Protein AF-A0A6C2YI70-F1 (afdb_monomer)

InterPro domains:
  IPR003060 Pyocin S killer protein [PR01300] (172-193)
  IPR003060 Pyocin S killer protein [PR01300] (194-213)
  IPR003060 Pyocin S killer protein [PR01300] (257-276)
  IPR036844 Hint domain superfamily [SSF51294] (2-60)
  IPR037146 Colicin/pyocin, DNase domain superfamily [G3DSA:3.90.540.10] (141-275)
  IPR044925 His-Me finger superfamily [SSF54060] (144-269)

pLDDT: mean 72.55, std 17.86, range [34.19, 98.5]

Organism: NCBI:txid692036

Solvent-accessible surface area (backbone atoms only — not comparable to full-atom values): 16117 Å² total; per-residue (Å²): 132,57,85,88,71,67,51,69,68,43,71,44,76,45,96,88,73,45,76,42,68,35,85,70,86,85,91,78,97,76,88,84,91,82,54,81,50,76,46,82,89,64,46,33,31,42,29,60,53,88,88,70,81,56,71,47,79,48,71,46,78,40,66,64,55,54,40,51,51,35,35,75,71,63,35,39,51,68,77,50,38,56,56,49,75,72,28,72,68,55,47,51,53,46,52,52,40,36,73,72,63,36,76,60,42,64,62,59,59,61,71,38,82,88,54,71,67,58,56,82,67,46,56,57,48,46,50,52,46,58,57,66,71,51,59,68,64,59,55,41,52,57,54,37,57,45,61,52,52,24,38,68,25,84,85,37,61,60,89,52,93,92,58,75,74,66,44,73,87,80,42,45,76,22,70,53,43,22,74,36,31,65,74,42,44,75,43,74,32,67,22,49,68,54,41,52,26,52,50,25,32,40,42,42,72,35,62,80,58,33,68,75,43,59,71,73,32,36,57,29,16,62,71,25,32,64,36,70,38,46,77,90,20,40,42,89,87,42,39,27,43,41,78,46,64,74,62,80,77,40,100,84,47,96,53,60,92,43,29,39,71,41,34,35,38,22,14,35,44,56,44,52,66,68,72,74,114

Nearest PDB structures (foldseek):
  6er6-assembly1_B  TM=8.905E-01  e=1.274E-11  Escherichia coli
  3u43-assembly2_B  TM=8.905E-01  e=2.546E-11  Escherichia coli
  6ere-assembly1_B  TM=8.605E-01  e=5.708E-11  Escherichia coli
  4uhp-assembly1_C  TM=8.602E-01  e=4.801E-11  Pseudomonas aeruginosa PAO1
  5ew5-assembly4_D  TM=5.746E-01  e=6.047E-11  Escherichia coli

Mean predicted aligned error: 16.19 Å

Radius of gyration: 24.11 Å; Cα contacts (8 Å, |Δi|>4): 386; chains: 1; bounding box: 55×40×70 Å

Secondary structure (DSSP, 8-state):
--GGG--TT-EEE-TTS-EEE-------S------EEEETTTTEEEEE-TTTSSEEEEEPPPHHHHHHHHHHTTSS-HHHHHHHHT-HHHHHHHHHHHHHH-TTHHHHHHTSGGGSS--HHHHHHHHHHHHHTS-HHHHHHHHHTS-EE-B--TTS--PPTT--SS-TTTTPPEEPPHHHHHHHTT-EESSHHHHHHHHHHHHHT-HHHHTTS-HHHHHHHHTT-PPBPPGGG-BTTB-BEEEEESSPP-TTSSS-TTBGGGEEEEEHHHHHHHTT-

Foldseek 3Di:
DAPVPDDQQDWDQDPVRDTDTHHDDDDDDDDDDFDFDDPDQQQWTKGDDPVVVDIDIDGFCAPLNLLVVCCVLVQDDPVVSVVLVVDVVNRVLVVQLCVQPNRCVSVVLVVPPVRSHDDPVPSSVSSVVSNVPDDLVSSLQVQQQAKDAAAALCPPAADDVVDDQQDQPPQDKGAQHSQLSVVRGGDMDNGNLRVQLSSLCSLLVDVVSLVNDDPVQSVQSVRSHFGFHHPVLDDVPQGGWDKDFQDRDGPSDPAGPNYSRRIITGRNNVVVVSVPD

Structure (mmCIF, N/CA/C/O backbone):
data_AF-A0A6C2YI70-F1
#
_entry.id   AF-A0A6C2YI70-F1
#
loop_
_atom_site.group_PDB
_atom_site.id
_atom_site.type_symbol
_atom_site.label_atom_id
_atom_site.label_alt_id
_atom_site.label_comp_id
_atom_site.label_asym_id
_atom_site.label_entity_id
_atom_site.label_seq_id
_atom_site.pdbx_PDB_ins_code
_atom_site.Cartn_x
_atom_site.Cartn_y
_atom_site.Cartn_z
_atom_site.occupancy
_atom_site.B_iso_or_equiv
_atom_site.auth_seq_id
_atom_site.auth_comp_id
_atom_site.auth_asym_id
_atom_site.auth_atom_id
_atom_site.pdbx_PDB_model_num
ATOM 1 N N . MET A 1 1 ? 14.034 -10.497 -31.375 1.00 39.75 1 MET A N 1
ATOM 2 C CA . MET A 1 1 ? 13.666 -9.473 -32.366 1.00 39.75 1 MET A CA 1
ATOM 3 C C . MET A 1 1 ? 13.025 -8.373 -31.566 1.00 39.75 1 MET A C 1
ATOM 5 O O . MET A 1 1 ? 12.019 -8.641 -30.914 1.00 39.75 1 MET A O 1
ATOM 9 N N . SER A 1 2 ? 13.658 -7.208 -31.526 1.00 39.50 2 SER A N 1
ATOM 10 C CA . SER A 1 2 ? 13.063 -6.043 -30.877 1.00 39.50 2 SER A CA 1
ATOM 11 C C . SER A 1 2 ? 11.902 -5.525 -31.728 1.00 39.50 2 SER A C 1
ATOM 13 O O . SER A 1 2 ? 11.853 -5.743 -32.938 1.00 39.50 2 SER A O 1
ATOM 15 N N . ALA A 1 3 ? 10.958 -4.810 -31.115 1.00 47.66 3 ALA A N 1
ATOM 16 C CA . ALA A 1 3 ? 9.851 -4.204 -31.857 1.00 47.66 3 ALA A CA 1
ATOM 17 C C . ALA A 1 3 ? 10.335 -3.220 -32.946 1.00 47.66 3 ALA A C 1
ATOM 19 O O . ALA A 1 3 ? 9.667 -3.052 -33.962 1.00 47.66 3 ALA A O 1
ATOM 20 N N . SER A 1 4 ? 11.517 -2.618 -32.766 1.00 46.75 4 SER A N 1
ATOM 21 C CA . SER A 1 4 ? 12.177 -1.740 -33.743 1.00 46.75 4 SER A CA 1
ATOM 22 C C . SER A 1 4 ? 12.734 -2.465 -34.975 1.00 46.75 4 SER A C 1
ATOM 24 O O . SER A 1 4 ? 13.034 -1.819 -35.976 1.00 46.75 4 SER A O 1
ATOM 26 N N . GLU A 1 5 ? 12.863 -3.791 -34.922 1.00 53.75 5 GLU A N 1
ATOM 27 C CA . GLU A 1 5 ? 13.329 -4.633 -36.030 1.00 53.75 5 GLU A CA 1
ATOM 28 C C . GLU A 1 5 ? 12.173 -5.219 -36.856 1.00 53.75 5 GLU A C 1
ATOM 30 O O . GLU A 1 5 ? 12.424 -5.881 -37.865 1.00 53.75 5 GLU A O 1
ATOM 35 N N . LEU A 1 6 ? 10.919 -4.982 -36.448 1.00 60.31 6 LEU A N 1
ATOM 36 C CA . LEU A 1 6 ? 9.746 -5.475 -37.163 1.00 60.31 6 LEU A CA 1
ATOM 37 C C . LEU A 1 6 ? 9.620 -4.813 -38.534 1.00 60.31 6 LEU A C 1
ATOM 39 O O . LEU A 1 6 ? 9.804 -3.608 -38.704 1.00 60.31 6 LEU A O 1
ATOM 43 N N . SER A 1 7 ? 9.254 -5.620 -39.518 1.00 65.25 7 SER A N 1
ATOM 44 C CA . SER A 1 7 ? 8.982 -5.201 -40.884 1.00 65.25 7 SER A CA 1
ATOM 45 C C . SER A 1 7 ? 7.629 -5.732 -41.344 1.00 65.25 7 SER A C 1
ATOM 47 O O . SER A 1 7 ? 7.154 -6.776 -40.893 1.00 65.25 7 SER A O 1
ATOM 49 N N . ALA A 1 8 ? 6.996 -5.022 -42.281 1.00 73.56 8 ALA A N 1
ATOM 50 C CA . ALA A 1 8 ? 5.791 -5.524 -42.934 1.00 73.56 8 ALA A CA 1
ATOM 51 C C . ALA A 1 8 ? 6.065 -6.913 -43.542 1.00 73.56 8 ALA A C 1
ATOM 53 O O . ALA A 1 8 ? 7.044 -7.102 -44.267 1.00 73.56 8 ALA A O 1
ATOM 54 N N . GLY A 1 9 ? 5.205 -7.882 -43.228 1.00 68.75 9 GLY A N 1
ATOM 55 C CA . GLY A 1 9 ? 5.370 -9.292 -43.584 1.00 68.75 9 GLY A CA 1
ATOM 56 C C . GLY A 1 9 ? 5.875 -10.201 -42.456 1.00 68.75 9 GLY A C 1
ATOM 57 O O . GLY A 1 9 ? 5.726 -11.421 -42.578 1.00 68.75 9 GLY A O 1
ATOM 58 N N . ASP A 1 10 ? 6.394 -9.652 -41.352 1.00 73.25 10 ASP A N 1
ATOM 59 C CA . 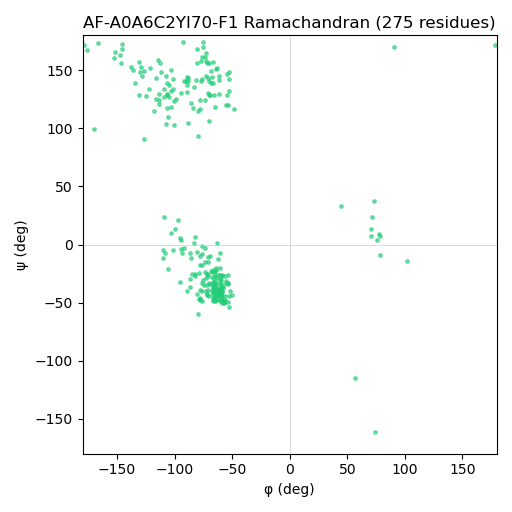ASP A 1 10 ? 6.690 -10.439 -40.150 1.00 73.25 10 ASP A CA 1
ATOM 60 C C . ASP A 1 10 ? 5.404 -11.014 -39.547 1.00 73.25 10 ASP A C 1
ATOM 62 O O . ASP A 1 10 ? 4.318 -10.462 -39.710 1.00 73.25 10 ASP A O 1
ATOM 66 N N . ARG A 1 11 ? 5.498 -12.160 -38.868 1.00 68.81 11 ARG A N 1
ATOM 67 C CA . ARG A 1 11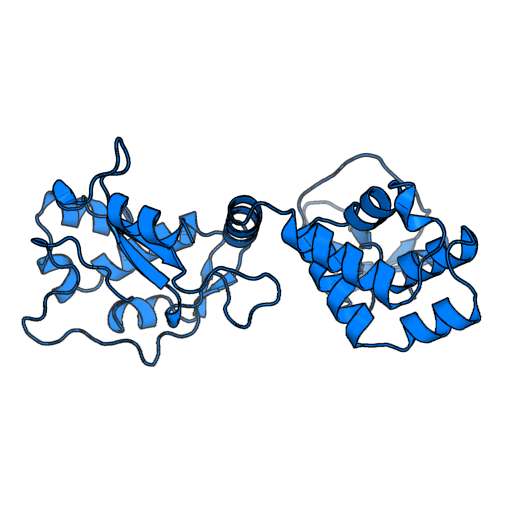 ? 4.335 -12.817 -38.255 1.00 68.81 11 ARG A CA 1
ATOM 68 C C . ARG A 1 11 ? 4.369 -12.656 -36.747 1.00 68.81 11 ARG A C 1
ATOM 70 O O . ARG A 1 11 ? 5.361 -13.000 -36.113 1.00 68.81 11 ARG A O 1
ATOM 77 N N . LEU A 1 12 ? 3.254 -12.212 -36.182 1.00 62.19 12 LEU A N 1
ATOM 78 C CA . LEU A 1 12 ? 3.049 -12.073 -34.747 1.00 62.19 12 LEU A CA 1
ATOM 79 C C . LEU A 1 12 ? 2.109 -13.167 -34.249 1.00 62.19 12 LEU A C 1
ATOM 81 O O . LEU A 1 12 ? 1.128 -13.496 -34.914 1.00 62.19 12 LEU A O 1
ATOM 85 N N . LEU A 1 13 ? 2.414 -13.741 -33.088 1.00 59.78 13 LEU A N 1
ATOM 86 C CA . LEU A 1 13 ? 1.541 -14.711 -32.436 1.00 59.78 13 LEU A CA 1
ATOM 87 C C . LEU A 1 13 ? 0.487 -13.956 -31.618 1.00 59.78 13 LEU A C 1
ATOM 89 O O . LEU A 1 13 ? 0.836 -13.225 -30.691 1.00 59.78 13 LEU A O 1
ATOM 93 N N . GLY A 1 14 ? -0.781 -14.119 -31.983 1.00 56.66 14 GLY A N 1
ATOM 94 C CA . GLY A 1 14 ? -1.929 -13.611 -31.240 1.00 56.66 14 GLY A CA 1
ATOM 95 C C . GLY A 1 14 ? -2.186 -14.400 -29.956 1.00 56.66 14 GLY A C 1
ATOM 96 O O . GLY A 1 14 ? -1.684 -15.511 -29.763 1.00 56.66 14 GLY A O 1
ATOM 97 N N . HIS A 1 15 ? -2.995 -13.830 -29.064 1.00 48.75 15 HIS A N 1
ATOM 98 C CA . HIS A 1 15 ? -3.412 -14.471 -27.808 1.00 48.75 15 HIS A CA 1
ATOM 99 C C . HIS A 1 15 ? -4.305 -15.698 -28.028 1.00 48.75 15 HIS A C 1
ATOM 101 O O . HIS A 1 15 ? -4.364 -16.577 -27.172 1.00 48.75 15 HIS A O 1
ATOM 107 N N . ASP A 1 16 ? -4.952 -15.775 -29.188 1.00 57.69 16 ASP A N 1
ATOM 108 C CA . ASP A 1 16 ? -5.719 -16.920 -29.679 1.00 57.69 16 ASP A CA 1
ATOM 109 C C . ASP A 1 16 ? -4.830 -18.066 -30.207 1.00 57.69 16 ASP A C 1
ATOM 111 O O . ASP A 1 16 ? -5.329 -19.113 -30.622 1.00 57.69 16 ASP A O 1
ATOM 115 N N . GLY A 1 17 ? -3.505 -17.884 -30.185 1.00 60.75 17 GLY A N 1
ATOM 116 C CA . GLY A 1 17 ? -2.530 -18.838 -30.705 1.00 60.75 17 GLY A CA 1
ATOM 117 C C . GLY A 1 17 ? -2.385 -18.809 -32.229 1.00 60.75 17 GLY A C 1
ATOM 118 O O . GLY A 1 17 ? -1.678 -19.657 -32.783 1.00 60.75 17 GLY A O 1
ATOM 119 N N . CYS A 1 18 ? -3.015 -17.854 -32.918 1.00 66.25 18 CYS A N 1
ATOM 120 C CA . CYS A 1 18 ? -2.920 -17.709 -34.365 1.00 66.25 18 CYS A CA 1
ATOM 121 C C . CYS A 1 18 ? -1.764 -16.785 -34.759 1.00 66.25 18 CYS A C 1
ATOM 123 O O . CYS A 1 18 ? -1.524 -15.748 -34.148 1.00 66.25 18 CYS A O 1
ATOM 125 N N . TRP A 1 19 ? -1.055 -17.135 -35.832 1.00 69.56 19 TRP A N 1
ATOM 126 C CA . TRP A 1 19 ? -0.042 -16.258 -36.419 1.00 69.56 19 TRP A CA 1
ATOM 127 C C . TRP A 1 19 ? -0.685 -15.280 -37.401 1.00 69.56 19 TRP A C 1
ATOM 129 O O . TRP A 1 19 ? -1.268 -15.710 -38.399 1.00 69.56 19 TRP A O 1
ATOM 139 N N . VAL A 1 20 ? -0.515 -13.983 -37.159 1.00 71.31 20 VAL A N 1
ATOM 140 C CA . VAL A 1 20 ? -1.050 -12.895 -37.986 1.00 71.31 20 VAL A CA 1
ATOM 141 C C . VAL A 1 20 ? 0.109 -12.144 -38.652 1.00 71.31 20 VAL A C 1
ATOM 143 O O . VAL A 1 20 ? 1.071 -11.798 -37.964 1.00 71.31 20 VAL A O 1
ATOM 146 N N . PRO A 1 21 ? 0.082 -11.926 -39.980 1.00 71.00 21 PRO A N 1
ATOM 147 C CA . PRO A 1 21 ? 1.094 -11.123 -40.657 1.00 71.00 21 PRO A CA 1
ATOM 148 C C . PRO A 1 21 ? 0.939 -9.635 -40.318 1.00 71.00 21 PRO A C 1
ATOM 150 O O . PRO A 1 21 ? -0.171 -9.125 -40.190 1.00 71.00 21 PRO A O 1
ATOM 153 N N . LEU A 1 22 ? 2.065 -8.943 -40.185 1.00 66.62 22 LEU A N 1
ATOM 154 C CA . LEU A 1 22 ? 2.132 -7.510 -39.954 1.00 66.62 22 LEU A CA 1
ATOM 155 C C . LEU A 1 22 ? 1.924 -6.764 -41.280 1.00 66.62 22 LEU A C 1
ATOM 157 O O . LEU A 1 22 ? 2.765 -6.858 -42.175 1.00 66.62 22 LEU A O 1
ATOM 161 N N . ASP A 1 23 ? 0.833 -6.009 -41.400 1.00 64.62 23 ASP A N 1
ATOM 162 C CA . ASP A 1 23 ? 0.518 -5.259 -42.627 1.00 64.62 23 ASP A CA 1
ATOM 163 C C . ASP A 1 23 ? 1.265 -3.913 -42.724 1.00 64.62 23 ASP A C 1
ATOM 165 O O . ASP A 1 23 ? 1.516 -3.418 -43.823 1.00 64.62 23 ASP A O 1
ATOM 169 N N . GLY A 1 24 ? 1.659 -3.320 -41.591 1.00 58.16 24 GLY A N 1
ATOM 170 C CA . GLY A 1 24 ? 2.371 -2.041 -41.536 1.00 58.16 24 GLY A CA 1
ATOM 171 C C . GLY A 1 24 ? 2.662 -1.573 -40.107 1.00 58.16 24 GLY A C 1
ATOM 172 O O . GLY A 1 24 ? 2.188 -2.174 -39.145 1.00 58.16 24 GLY A O 1
ATOM 173 N N . ILE A 1 25 ? 3.456 -0.505 -39.974 1.00 58.09 25 ILE A N 1
ATOM 174 C CA . ILE A 1 25 ? 3.845 0.107 -38.692 1.00 58.09 25 ILE A CA 1
ATOM 175 C C . ILE A 1 25 ? 3.464 1.588 -38.730 1.00 58.09 25 ILE A C 1
ATOM 177 O O . ILE A 1 25 ? 3.852 2.296 -39.658 1.00 58.09 25 ILE A O 1
ATOM 181 N N . GLU A 1 26 ? 2.730 2.055 -37.719 1.00 55.25 26 GLU A N 1
ATOM 182 C CA . GLU A 1 26 ? 2.323 3.455 -37.561 1.00 55.25 26 GLU A CA 1
ATOM 183 C C . GLU A 1 26 ? 2.556 3.904 -36.108 1.00 55.25 26 GLU A C 1
ATOM 185 O O . GLU A 1 26 ? 2.314 3.143 -35.171 1.00 55.25 26 GLU A O 1
ATOM 190 N N . ILE A 1 27 ? 3.057 5.127 -35.913 1.00 51.81 27 ILE A N 1
ATOM 191 C CA . ILE A 1 27 ? 3.309 5.722 -34.591 1.00 51.81 27 ILE A CA 1
ATOM 192 C C . ILE A 1 27 ? 2.175 6.715 -34.313 1.00 51.81 27 ILE A C 1
ATOM 194 O O . ILE A 1 27 ? 2.012 7.669 -35.070 1.00 51.81 27 ILE A O 1
ATOM 198 N N . GLY A 1 28 ? 1.385 6.481 -33.259 1.00 51.53 28 GLY A N 1
ATOM 199 C CA . GLY A 1 28 ? 0.233 7.317 -32.894 1.00 51.53 28 GLY A CA 1
ATOM 200 C C . GLY A 1 28 ? 0.389 8.050 -31.555 1.00 51.53 28 GLY A C 1
ATOM 201 O O . GLY A 1 28 ? 1.136 7.618 -30.682 1.00 51.53 28 GLY A O 1
ATOM 202 N N . ASP A 1 29 ? -0.385 9.125 -31.367 1.00 42.59 29 ASP A N 1
ATOM 203 C CA . ASP A 1 29 ? -0.219 10.102 -30.272 1.00 42.59 29 ASP A CA 1
ATOM 204 C C . ASP A 1 29 ? -1.136 9.871 -29.039 1.00 42.59 29 ASP A C 1
ATOM 206 O O . ASP A 1 29 ? -1.404 10.803 -28.277 1.00 42.59 29 ASP A O 1
ATOM 210 N N . SER A 1 30 ? -1.680 8.664 -28.819 1.00 38.47 30 SER A N 1
ATOM 211 C CA . SER A 1 30 ? -2.701 8.419 -27.770 1.00 38.47 30 SER A CA 1
ATOM 212 C C . SER A 1 30 ? -2.406 7.221 -26.852 1.00 38.47 30 SER A C 1
ATOM 214 O O . SER A 1 30 ? -1.821 6.235 -27.285 1.00 38.47 30 SER A O 1
ATOM 216 N N . TRP A 1 31 ? -2.833 7.303 -25.579 1.00 37.25 31 TRP A N 1
ATOM 217 C CA . TRP A 1 31 ? -2.556 6.324 -24.505 1.00 37.25 31 TRP A CA 1
ATOM 218 C C . TRP A 1 31 ? -3.821 5.554 -24.055 1.00 37.25 31 TRP A C 1
ATOM 220 O O . TRP A 1 31 ? -4.917 6.113 -24.069 1.00 37.25 31 TRP A O 1
ATOM 230 N N . SER A 1 32 ? -3.698 4.285 -23.623 1.00 36.28 32 SER A N 1
ATOM 231 C CA . SER A 1 32 ? -4.801 3.422 -23.117 1.00 36.28 32 SER A CA 1
ATOM 232 C C . SER A 1 32 ? -4.317 2.349 -22.110 1.00 36.28 32 SER A C 1
ATOM 234 O O . SER A 1 32 ? -3.126 2.057 -22.059 1.00 36.28 32 SER A O 1
ATOM 236 N N . VAL A 1 33 ? -5.220 1.774 -21.292 1.00 36.56 33 VAL A N 1
ATOM 237 C CA . VAL A 1 33 ? -4.923 0.760 -20.238 1.00 36.56 33 VAL A CA 1
ATOM 238 C C . VAL A 1 33 ? -5.052 -0.673 -20.775 1.00 36.56 33 VAL A C 1
ATOM 240 O O . VAL A 1 33 ? -5.965 -0.955 -21.547 1.00 36.56 33 VAL A O 1
ATOM 243 N N . VAL A 1 34 ? -4.153 -1.578 -20.359 1.00 35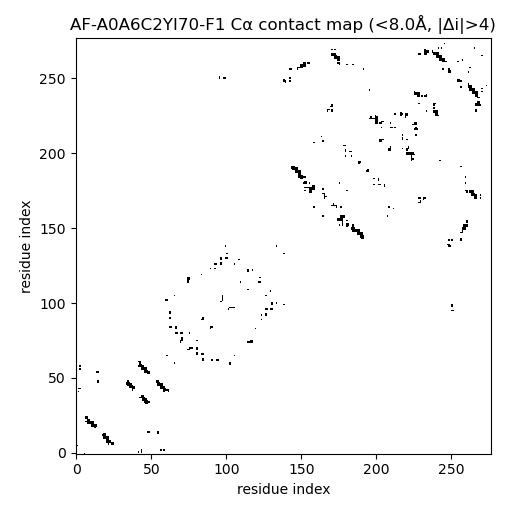.72 34 VAL A N 1
ATOM 244 C CA . VAL A 1 34 ? -3.869 -2.846 -21.055 1.00 35.72 34 VAL A CA 1
ATOM 245 C C . VAL A 1 34 ? -3.492 -4.018 -20.119 1.00 35.72 34 VAL A C 1
ATOM 247 O O . VAL A 1 34 ? -3.008 -3.783 -19.012 1.00 35.72 34 VAL A O 1
ATOM 250 N N . TYR A 1 35 ? -3.680 -5.275 -20.562 1.00 34.88 35 TYR A N 1
ATOM 251 C CA . TYR A 1 35 ? -3.251 -6.508 -19.863 1.00 34.88 35 TYR A CA 1
ATOM 252 C C . TYR A 1 35 ? -1.985 -7.096 -20.511 1.00 34.88 35 TYR A C 1
ATOM 254 O O . TYR A 1 35 ? -1.959 -7.245 -21.726 1.00 34.88 35 TYR A O 1
ATOM 262 N N . ASN A 1 36 ? -0.963 -7.450 -19.716 1.00 39.16 36 ASN A N 1
ATOM 263 C CA . ASN A 1 36 ? 0.401 -7.707 -20.207 1.00 39.16 36 ASN A CA 1
ATOM 264 C C . ASN A 1 36 ? 0.845 -9.182 -20.169 1.00 39.16 36 ASN A C 1
ATOM 266 O O . ASN A 1 36 ? 0.808 -9.824 -19.118 1.00 39.16 36 ASN A O 1
ATOM 270 N N . LEU A 1 37 ? 1.437 -9.648 -21.275 1.00 41.41 37 LEU A N 1
ATOM 271 C CA . LEU A 1 37 ? 2.437 -10.728 -21.311 1.00 41.41 37 LEU A CA 1
ATOM 272 C C . LEU A 1 37 ? 3.820 -10.111 -21.587 1.00 41.41 37 LEU A C 1
ATOM 274 O O . LEU A 1 37 ? 3.972 -9.308 -22.505 1.00 41.41 37 LEU A O 1
ATOM 278 N N . ARG A 1 38 ? 4.817 -10.445 -20.756 1.00 43.41 38 ARG A N 1
ATOM 279 C CA . ARG A 1 38 ? 6.151 -9.814 -20.735 1.00 43.41 38 ARG A CA 1
ATOM 280 C C . ARG A 1 38 ? 7.183 -10.682 -21.463 1.00 43.41 38 ARG A C 1
ATOM 282 O O . ARG A 1 38 ? 7.448 -11.795 -21.010 1.00 43.41 38 ARG A O 1
ATOM 289 N N . VAL A 1 39 ? 7.862 -10.135 -22.476 1.00 48.53 39 VAL A N 1
ATOM 290 C CA . VAL A 1 39 ? 9.216 -10.590 -22.844 1.00 48.53 39 VAL A CA 1
ATOM 291 C C . VAL A 1 39 ? 10.189 -9.770 -22.009 1.00 48.53 39 VAL A C 1
ATOM 293 O O . VAL A 1 39 ? 10.334 -8.564 -22.195 1.00 48.53 39 VAL A O 1
ATOM 296 N N . ALA A 1 40 ? 10.753 -10.401 -20.982 1.00 43.09 40 ALA A N 1
ATOM 297 C CA . ALA A 1 40 ? 11.313 -9.677 -19.848 1.00 43.09 40 ALA A CA 1
ATOM 298 C C . ALA A 1 40 ? 12.559 -8.850 -20.144 1.00 43.09 40 ALA A C 1
ATOM 300 O O . ALA A 1 40 ? 12.768 -7.858 -19.445 1.00 43.09 40 ALA A O 1
ATOM 301 N N . GLU A 1 41 ? 13.324 -9.273 -21.142 1.00 46.72 41 GLU A N 1
ATOM 302 C CA . GLU A 1 41 ? 14.615 -8.705 -21.530 1.00 46.72 41 GLU A CA 1
ATOM 303 C C . GLU A 1 41 ? 14.458 -7.530 -22.504 1.00 46.72 41 GLU A C 1
ATOM 305 O O . GLU A 1 41 ? 15.239 -6.589 -22.453 1.00 46.72 41 GLU A O 1
ATOM 310 N N . ASP A 1 42 ? 13.398 -7.531 -23.316 1.00 49.06 42 ASP A N 1
ATOM 311 C CA . ASP A 1 42 ? 13.204 -6.551 -24.391 1.00 49.06 42 ASP A CA 1
ATOM 312 C C . ASP A 1 42 ? 12.177 -5.466 -24.042 1.00 49.06 42 ASP A C 1
ATOM 314 O O . ASP A 1 42 ? 11.729 -4.751 -24.931 1.00 49.06 42 ASP A O 1
ATOM 318 N N . HIS A 1 43 ? 11.717 -5.386 -22.785 1.00 50.50 43 HIS A N 1
ATOM 319 C CA . HIS A 1 43 ? 10.702 -4.419 -22.319 1.00 50.50 43 HIS A CA 1
ATOM 320 C C . HIS A 1 43 ? 9.497 -4.280 -23.267 1.00 50.50 43 HIS A C 1
ATOM 322 O O . HIS A 1 43 ? 8.905 -3.208 -23.421 1.00 50.50 43 HIS A O 1
ATOM 328 N N . THR A 1 44 ? 9.149 -5.395 -23.909 1.00 53.94 44 THR A N 1
ATOM 329 C CA . THR A 1 44 ? 8.097 -5.473 -24.907 1.00 53.94 44 THR A CA 1
ATOM 330 C C . THR A 1 44 ? 6.932 -6.246 -24.311 1.00 53.94 44 THR A C 1
ATOM 332 O O . THR A 1 44 ? 7.085 -7.352 -23.777 1.00 53.94 44 THR A O 1
ATOM 335 N N . TYR A 1 45 ? 5.765 -5.627 -24.379 1.00 52.62 45 TYR A N 1
ATOM 336 C CA . TYR A 1 45 ? 4.538 -6.090 -23.772 1.00 52.62 45 TYR A CA 1
ATOM 337 C C . TYR A 1 45 ? 3.532 -6.405 -24.863 1.00 52.62 45 TYR A C 1
ATOM 339 O O . TYR A 1 45 ? 3.215 -5.559 -25.699 1.00 52.62 45 TYR A O 1
ATOM 347 N N . PHE A 1 46 ? 3.018 -7.626 -24.829 1.00 55.69 46 PHE A N 1
ATOM 348 C CA . PHE A 1 46 ? 1.839 -7.977 -25.596 1.00 55.69 46 PHE A CA 1
ATOM 349 C C . PHE A 1 46 ? 0.598 -7.557 -24.822 1.00 55.69 46 PHE A C 1
ATOM 351 O O . PHE A 1 46 ? 0.482 -7.840 -23.626 1.00 55.69 46 PHE A O 1
ATOM 358 N N . VAL A 1 47 ? -0.333 -6.945 -25.540 1.00 51.34 47 VAL A N 1
ATOM 359 C CA . VAL A 1 47 ? -1.597 -6.454 -25.028 1.00 51.34 47 VAL A CA 1
ATOM 360 C C . VAL A 1 47 ? -2.738 -6.932 -25.916 1.00 51.34 47 VAL A C 1
ATOM 362 O O . VAL A 1 47 ? -2.755 -6.657 -27.114 1.00 51.34 47 VAL A O 1
ATOM 365 N N . GLY A 1 48 ? -3.768 -7.529 -25.322 1.00 48.66 48 GLY A N 1
ATOM 366 C CA . GLY A 1 48 ? -5.026 -7.770 -26.025 1.00 48.66 48 GLY A CA 1
ATOM 367 C C . GLY A 1 48 ? -6.103 -8.388 -25.142 1.00 48.66 48 GLY A C 1
ATOM 368 O O . GLY A 1 48 ? -5.822 -8.869 -24.043 1.00 48.66 48 GL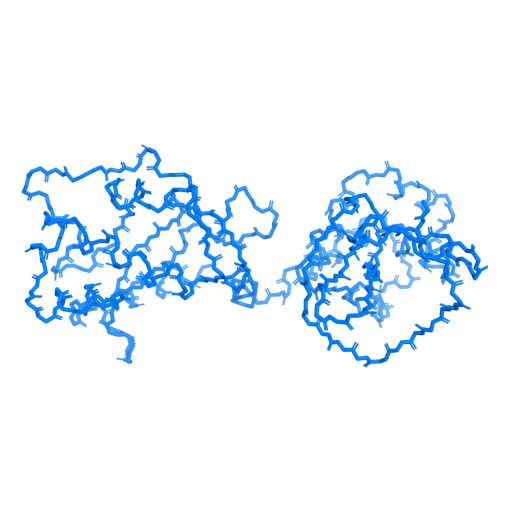Y A O 1
ATOM 369 N N . CYS A 1 49 ? -7.337 -8.384 -25.644 1.00 45.69 49 CYS A N 1
ATOM 370 C CA . CYS A 1 49 ? -8.416 -9.253 -25.180 1.00 45.69 49 CYS A CA 1
ATOM 371 C C . CYS A 1 49 ? -9.353 -9.611 -26.345 1.00 45.69 49 CYS A C 1
ATOM 373 O O . CYS A 1 49 ? -9.357 -8.939 -27.381 1.00 45.69 49 CYS A O 1
ATOM 375 N N . ASP A 1 50 ? -10.164 -10.657 -26.159 1.00 47.62 50 ASP A N 1
ATOM 376 C CA . ASP A 1 50 ? -11.094 -11.171 -27.175 1.00 47.62 50 ASP A CA 1
ATOM 377 C C . ASP A 1 50 ? -12.113 -10.121 -27.648 1.00 47.62 50 ASP A C 1
ATOM 379 O O . ASP A 1 50 ? -12.572 -10.173 -28.788 1.00 47.62 50 ASP A O 1
ATOM 383 N N . GLU A 1 51 ? -12.452 -9.140 -26.804 1.00 46.34 51 GLU A N 1
ATOM 384 C CA . GLU A 1 51 ? -13.439 -8.111 -27.145 1.00 46.34 51 GLU A CA 1
ATOM 385 C C . GLU A 1 51 ? -12.897 -7.002 -28.061 1.00 46.34 51 GLU A C 1
ATOM 387 O O . GLU A 1 51 ? -13.692 -6.278 -28.661 1.00 46.34 51 GLU A O 1
ATOM 392 N N . TRP A 1 52 ? -11.573 -6.832 -28.176 1.00 59.31 52 TRP A N 1
ATOM 393 C CA . TRP A 1 52 ? -10.979 -5.731 -28.953 1.00 59.31 52 TRP A CA 1
ATOM 394 C C . TRP A 1 52 ? -10.912 -6.030 -30.450 1.00 59.31 52 TRP A C 1
ATOM 396 O O . TRP A 1 52 ? -10.943 -5.108 -31.260 1.00 59.31 52 TRP A O 1
ATOM 406 N N . GLY A 1 53 ? -10.834 -7.308 -30.833 1.00 49.34 53 GLY A N 1
ATOM 407 C CA . GLY A 1 53 ? -10.686 -7.721 -32.234 1.00 49.34 53 GLY A CA 1
ATOM 408 C C . GLY A 1 53 ? -9.314 -7.406 -32.850 1.00 49.34 53 GLY A C 1
ATOM 409 O O . GLY A 1 53 ? -9.132 -7.600 -34.049 1.00 49.34 53 GLY A O 1
ATOM 410 N N . PHE A 1 54 ? -8.355 -6.933 -32.051 1.00 51.19 54 PHE A N 1
ATOM 411 C CA . PHE A 1 54 ? -6.955 -6.718 -32.419 1.00 51.19 54 PHE A CA 1
ATOM 412 C C . PHE A 1 54 ? -6.056 -6.845 -31.178 1.00 51.19 54 PHE A C 1
ATOM 414 O O . PHE A 1 54 ? -6.534 -6.816 -30.041 1.00 51.19 54 PHE A O 1
ATOM 421 N N . SER A 1 55 ? -4.747 -6.976 -31.389 1.00 53.19 55 SER A N 1
ATOM 422 C CA . SER A 1 55 ? -3.736 -7.009 -30.325 1.00 53.19 55 SER A CA 1
ATOM 423 C C . SER A 1 55 ? -2.655 -5.963 -30.585 1.00 53.19 55 SER A C 1
ATOM 425 O O . SER A 1 55 ? -2.358 -5.648 -31.736 1.00 53.19 55 SER A O 1
ATOM 427 N N . LEU A 1 56 ? -2.071 -5.423 -29.518 1.00 49.84 56 LEU A N 1
ATOM 428 C CA . LEU A 1 56 ? -1.039 -4.392 -29.550 1.00 49.84 56 LEU A CA 1
ATOM 429 C C . LEU A 1 56 ? 0.267 -4.931 -28.969 1.00 49.84 56 LEU A C 1
ATOM 431 O O . LEU A 1 56 ? 0.275 -5.658 -27.977 1.00 49.84 56 LEU A O 1
ATOM 435 N N . TRP A 1 57 ? 1.377 -4.510 -29.562 1.00 54.12 57 TRP A N 1
ATOM 436 C CA . TRP A 1 57 ? 2.706 -4.668 -28.989 1.00 54.12 57 TRP A CA 1
ATOM 437 C C . TRP A 1 57 ? 3.174 -3.295 -28.504 1.00 54.12 57 TRP A C 1
ATOM 439 O O . TRP A 1 57 ? 3.299 -2.368 -29.300 1.00 54.12 57 TRP A O 1
ATOM 449 N N . ALA A 1 58 ? 3.395 -3.152 -27.199 1.00 49.56 58 ALA A N 1
ATOM 450 C CA . ALA A 1 58 ? 3.917 -1.934 -26.588 1.00 49.56 58 ALA A CA 1
ATOM 451 C C . ALA A 1 58 ? 5.383 -2.147 -26.209 1.00 49.56 58 ALA A C 1
ATOM 453 O O . ALA A 1 58 ? 5.713 -3.105 -25.514 1.00 49.56 58 ALA A O 1
ATOM 454 N N . HIS A 1 59 ? 6.263 -1.259 -26.657 1.00 52.12 59 HIS A N 1
ATOM 455 C CA . HIS A 1 59 ? 7.683 -1.298 -26.332 1.00 52.12 59 HIS A CA 1
ATOM 456 C C . HIS A 1 59 ? 8.029 -0.084 -25.472 1.00 52.12 59 HIS A C 1
ATOM 458 O O . HIS A 1 59 ? 7.760 1.049 -25.869 1.00 52.12 59 HIS A O 1
ATOM 464 N N . ASN A 1 60 ? 8.602 -0.314 -24.292 1.00 55.66 60 ASN A N 1
ATOM 465 C CA . ASN A 1 60 ? 9.191 0.765 -23.503 1.00 55.66 60 ASN A CA 1
ATOM 466 C C . ASN A 1 60 ? 10.651 0.929 -23.925 1.00 55.66 60 ASN A C 1
ATOM 468 O O . ASN A 1 60 ? 11.318 -0.080 -24.139 1.00 55.66 60 ASN A O 1
ATOM 472 N N . GLN A 1 61 ? 11.137 2.174 -24.007 1.00 64.00 61 GLN A N 1
ATOM 473 C CA . GLN A 1 61 ? 12.533 2.467 -24.343 1.00 64.00 61 GLN A CA 1
ATOM 474 C C . GLN A 1 61 ? 13.460 1.594 -23.489 1.00 64.00 61 GLN A C 1
ATOM 476 O O . GLN A 1 61 ? 13.440 1.674 -22.256 1.00 64.00 61 GLN A O 1
ATOM 481 N N . SER A 1 62 ? 14.229 0.720 -24.137 1.00 71.75 62 SER A N 1
ATOM 482 C CA . SER A 1 62 ? 15.189 -0.109 -23.425 1.00 71.75 62 SER A CA 1
ATOM 483 C C . SER A 1 62 ? 16.420 0.722 -23.058 1.00 71.75 62 SER A C 1
ATOM 485 O O . SER A 1 62 ? 16.750 1.724 -23.700 1.00 71.75 62 SER A O 1
ATOM 487 N N . CYS A 1 63 ? 17.162 0.276 -22.044 1.00 72.62 63 CYS A N 1
ATOM 488 C CA . CYS A 1 63 ? 18.475 0.844 -21.726 1.00 72.62 63 CYS A CA 1
ATOM 489 C C . CYS A 1 63 ? 19.401 0.838 -22.958 1.00 72.62 63 CYS A C 1
ATOM 491 O O . CYS A 1 63 ? 20.197 1.757 -23.148 1.00 72.62 63 CYS A O 1
ATOM 493 N N . GLY A 1 64 ? 19.264 -0.175 -23.824 1.00 77.44 64 GLY A N 1
ATOM 494 C CA . GLY A 1 64 ? 20.008 -0.273 -25.072 1.00 77.44 64 GLY A CA 1
ATOM 495 C C . GLY A 1 64 ? 19.649 0.822 -26.072 1.00 77.44 64 GLY A C 1
ATOM 496 O O . GLY A 1 64 ? 20.551 1.476 -26.595 1.00 77.44 64 GLY A O 1
ATOM 497 N N . ASP A 1 65 ? 18.357 1.078 -26.281 1.00 75.94 65 ASP A N 1
ATOM 498 C CA . ASP A 1 65 ? 17.884 2.154 -27.162 1.00 75.94 65 ASP A CA 1
ATOM 499 C C . ASP A 1 65 ? 18.361 3.518 -26.663 1.00 75.94 65 ASP A C 1
ATOM 501 O O . ASP A 1 65 ? 18.920 4.305 -27.425 1.00 75.94 65 ASP A O 1
ATOM 505 N N . PHE A 1 66 ? 18.263 3.746 -25.354 1.00 74.44 66 PHE A N 1
ATOM 506 C CA . PHE A 1 66 ? 18.758 4.958 -24.711 1.00 74.44 66 PHE A CA 1
ATOM 507 C C . PHE A 1 66 ? 20.271 5.161 -24.898 1.00 74.44 66 PHE A C 1
ATOM 509 O O . PHE A 1 66 ? 20.732 6.260 -25.213 1.00 74.44 66 PHE A O 1
ATOM 516 N N . ILE A 1 67 ? 21.074 4.106 -24.731 1.00 74.44 67 ILE A N 1
ATOM 517 C CA . ILE A 1 67 ? 22.528 4.172 -24.943 1.00 74.44 67 ILE A CA 1
ATOM 518 C C . ILE A 1 67 ? 22.859 4.430 -26.421 1.00 74.44 67 ILE A C 1
ATOM 520 O O . ILE A 1 67 ? 23.771 5.207 -26.715 1.00 74.44 67 ILE A O 1
ATOM 524 N N . ASN A 1 68 ? 22.119 3.816 -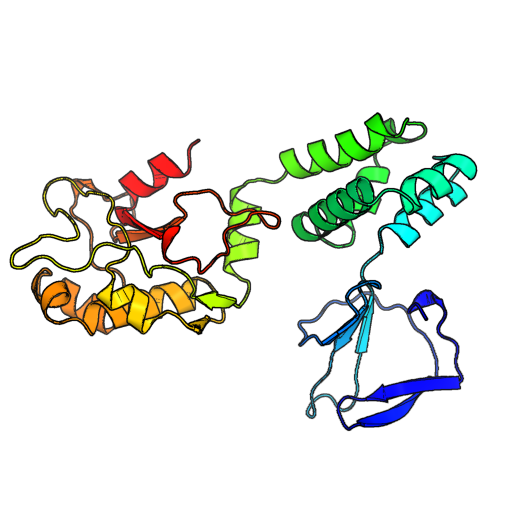27.345 1.00 77.38 68 ASN A N 1
ATOM 525 C CA . ASN A 1 68 ? 22.306 4.006 -28.781 1.00 77.38 68 ASN A CA 1
ATOM 526 C C . ASN A 1 68 ? 21.970 5.440 -29.213 1.00 77.38 68 ASN A C 1
ATOM 528 O O . ASN A 1 68 ? 22.724 6.036 -29.982 1.00 77.38 68 ASN A O 1
ATOM 532 N N . GLU A 1 69 ? 20.894 6.027 -28.688 1.00 73.50 69 GLU A N 1
ATOM 533 C CA . GLU A 1 69 ? 20.544 7.434 -28.920 1.00 73.50 69 GLU A CA 1
ATOM 534 C C . GLU A 1 69 ? 21.647 8.379 -28.429 1.00 73.50 69 GLU A C 1
ATOM 536 O O . GLU A 1 69 ? 22.036 9.306 -29.142 1.00 73.50 69 GLU A O 1
ATOM 541 N N . LEU A 1 70 ? 22.223 8.114 -27.251 1.00 70.69 70 LEU A N 1
ATOM 542 C CA . LEU A 1 70 ? 23.344 8.892 -26.713 1.00 70.69 70 LEU A CA 1
ATOM 543 C C . LEU A 1 70 ? 24.601 8.813 -27.588 1.00 70.69 70 LEU A C 1
ATOM 545 O O . LEU A 1 70 ? 25.325 9.807 -27.717 1.00 70.69 70 LEU A O 1
ATOM 549 N N . GLU A 1 71 ? 24.885 7.641 -28.162 1.00 74.06 71 GLU A N 1
ATOM 550 C CA . GLU A 1 71 ? 25.991 7.462 -29.106 1.00 74.06 71 GLU A CA 1
ATOM 551 C C . GLU A 1 71 ? 25.730 8.238 -30.403 1.00 74.06 71 GLU A C 1
ATOM 553 O O . GLU A 1 71 ? 26.594 8.994 -30.850 1.00 74.06 71 GLU A O 1
ATOM 558 N N . GLN A 1 72 ? 24.535 8.100 -30.984 1.00 74.38 72 GLN A N 1
ATOM 559 C CA . GLN A 1 72 ? 24.157 8.777 -32.230 1.00 74.38 72 GLN A CA 1
ATOM 560 C C . GLN A 1 72 ? 24.119 10.302 -32.080 1.00 74.38 72 GLN A C 1
ATOM 562 O O . GLN A 1 72 ? 24.537 11.021 -32.987 1.00 74.38 72 GLN A O 1
ATOM 567 N N . ALA A 1 73 ? 23.691 10.799 -30.918 1.00 66.50 73 ALA A N 1
ATOM 568 C CA . ALA A 1 73 ? 23.718 12.217 -30.570 1.00 66.50 73 ALA A CA 1
ATOM 569 C C . ALA A 1 73 ? 25.135 12.742 -30.253 1.00 66.50 73 ALA A C 1
ATOM 571 O O . ALA A 1 73 ? 25.303 13.928 -29.972 1.00 66.50 73 ALA A O 1
ATOM 572 N N . GLY A 1 74 ? 26.161 11.881 -30.254 1.00 67.75 74 GLY A N 1
ATOM 573 C CA . GLY A 1 74 ? 27.546 12.253 -29.956 1.00 67.75 74 GLY A CA 1
ATOM 574 C C . GLY A 1 74 ? 27.809 12.600 -28.486 1.00 67.75 74 GLY A C 1
ATOM 575 O O . GLY A 1 74 ? 28.863 13.148 -28.168 1.00 67.75 74 GLY A O 1
ATOM 576 N N . THR A 1 75 ? 26.876 12.279 -27.584 1.00 67.50 75 THR A N 1
ATOM 577 C CA . THR A 1 75 ? 26.983 12.566 -26.140 1.00 67.50 75 THR A CA 1
ATOM 578 C C . THR A 1 75 ? 27.953 11.605 -25.447 1.00 67.50 75 THR A C 1
ATOM 580 O O . THR A 1 75 ? 28.634 11.966 -24.482 1.00 67.50 75 THR A O 1
ATOM 583 N N . ILE A 1 76 ? 28.058 10.373 -25.953 1.00 65.06 76 ILE A N 1
ATOM 584 C CA . ILE A 1 76 ? 29.033 9.368 -25.516 1.00 65.06 76 ILE A CA 1
ATOM 585 C C . ILE A 1 76 ? 29.754 8.758 -26.720 1.00 65.06 76 ILE A C 1
ATOM 587 O O . ILE A 1 76 ? 29.260 8.765 -27.841 1.00 65.06 76 ILE A O 1
ATOM 591 N N . THR A 1 77 ? 30.944 8.205 -26.489 1.00 75.44 77 THR A N 1
ATOM 592 C CA . THR A 1 77 ? 31.702 7.514 -27.539 1.00 75.44 77 THR A CA 1
ATOM 593 C C . THR A 1 77 ? 31.199 6.084 -27.747 1.00 75.44 77 THR A C 1
ATOM 595 O O . THR A 1 77 ? 30.723 5.446 -26.810 1.00 75.44 77 THR A O 1
ATOM 598 N N . LYS A 1 78 ? 31.425 5.518 -28.937 1.00 77.00 78 LYS A N 1
ATOM 599 C CA . LYS A 1 78 ? 31.118 4.112 -29.262 1.00 77.00 78 LYS A CA 1
ATOM 600 C C . LYS A 1 78 ? 31.714 3.095 -28.285 1.00 77.00 78 LYS A C 1
ATOM 602 O O . LYS A 1 78 ? 31.047 2.173 -27.825 1.00 77.00 78 LYS A O 1
ATOM 607 N N . GLN A 1 79 ? 32.984 3.282 -27.918 1.00 75.38 79 GLN A N 1
ATOM 608 C CA . GLN A 1 79 ? 33.658 2.431 -26.926 1.00 75.38 79 GLN A CA 1
ATOM 609 C C . GLN A 1 79 ? 32.939 2.464 -25.572 1.00 75.38 79 GLN A C 1
ATOM 611 O O . GLN A 1 79 ? 32.960 1.500 -24.810 1.00 75.38 79 GLN A O 1
ATOM 616 N N . ARG A 1 80 ? 32.301 3.591 -25.271 1.00 71.50 80 ARG A N 1
ATOM 617 C CA . ARG A 1 80 ? 31.618 3.817 -24.015 1.00 71.50 80 ARG A CA 1
ATOM 618 C C . ARG A 1 80 ? 30.183 3.320 -24.016 1.00 71.50 80 ARG A C 1
ATOM 620 O O . ARG A 1 80 ? 29.779 2.756 -23.007 1.00 71.50 80 ARG A O 1
ATOM 627 N N . ALA A 1 81 ? 29.475 3.447 -25.133 1.00 71.69 81 ALA A N 1
ATOM 628 C CA . ALA A 1 81 ? 28.205 2.768 -25.352 1.00 71.69 81 ALA A CA 1
ATOM 629 C C . ALA A 1 81 ? 28.359 1.254 -25.123 1.00 71.69 81 ALA A C 1
ATOM 631 O O . ALA A 1 81 ? 27.674 0.682 -24.279 1.00 71.69 81 ALA A O 1
ATOM 632 N N . ALA A 1 82 ? 29.378 0.637 -25.734 1.00 74.62 82 ALA A N 1
ATOM 633 C CA . ALA A 1 82 ? 29.693 -0.779 -25.528 1.00 74.62 82 ALA A CA 1
ATOM 634 C C . ALA A 1 82 ? 29.984 -1.134 -24.054 1.00 74.62 82 ALA A C 1
ATOM 636 O O . ALA A 1 82 ? 29.533 -2.165 -23.561 1.00 74.62 82 ALA A O 1
ATOM 637 N N . ALA A 1 83 ? 30.705 -0.276 -23.324 1.00 72.44 83 ALA A N 1
ATOM 638 C CA . ALA A 1 83 ? 30.999 -0.493 -21.905 1.00 72.44 83 ALA A CA 1
ATOM 639 C C . ALA A 1 83 ? 29.774 -0.328 -20.985 1.00 72.44 83 ALA A C 1
ATOM 641 O O . ALA A 1 83 ? 29.759 -0.897 -19.895 1.00 72.44 83 ALA A O 1
ATOM 642 N N . MET A 1 84 ? 28.784 0.473 -21.388 1.00 71.12 84 MET A N 1
ATOM 643 C CA . MET A 1 84 ? 27.532 0.665 -20.650 1.00 71.12 84 MET A CA 1
ATOM 644 C C . MET A 1 84 ? 26.554 -0.484 -20.906 1.00 71.12 84 MET A C 1
ATOM 646 O O . MET A 1 84 ? 25.992 -1.009 -19.953 1.00 71.12 84 MET A O 1
ATOM 650 N N . LEU A 1 85 ? 26.433 -0.935 -22.159 1.00 75.38 85 LEU A N 1
ATOM 651 C CA . LEU A 1 85 ? 25.643 -2.117 -22.531 1.00 75.38 85 LEU A CA 1
ATOM 652 C C . LEU A 1 85 ? 26.132 -3.390 -21.822 1.00 75.38 85 LEU A C 1
ATOM 654 O O . LEU A 1 85 ? 25.342 -4.263 -21.484 1.00 75.38 85 LEU A O 1
ATOM 658 N N . ALA A 1 86 ? 27.439 -3.489 -21.569 1.00 76.75 86 ALA A N 1
ATOM 659 C CA . ALA A 1 86 ? 28.043 -4.620 -20.871 1.00 76.75 86 ALA A CA 1
ATOM 660 C C . ALA A 1 86 ? 27.964 -4.536 -19.331 1.00 76.75 86 ALA A C 1
ATOM 662 O O . ALA A 1 86 ? 28.515 -5.411 -18.662 1.00 76.75 86 ALA A O 1
ATOM 663 N N . ASP A 1 87 ? 27.348 -3.497 -18.750 1.00 76.44 87 ASP A N 1
ATOM 664 C CA . ASP A 1 87 ? 27.298 -3.274 -17.299 1.00 76.44 87 ASP A CA 1
ATOM 665 C C . ASP A 1 87 ? 25.906 -3.552 -16.696 1.00 76.44 87 ASP A C 1
ATOM 667 O O . ASP A 1 87 ? 25.023 -2.690 -16.755 1.00 76.44 87 ASP A O 1
ATOM 671 N N . PRO A 1 88 ? 25.710 -4.693 -16.003 1.00 73.56 88 PRO A N 1
ATOM 672 C CA . PRO A 1 88 ? 24.431 -5.029 -15.377 1.00 73.56 88 PRO A CA 1
ATOM 673 C C . PRO A 1 88 ? 23.981 -4.024 -14.308 1.00 73.56 88 PRO A C 1
ATOM 675 O O . PRO A 1 88 ? 22.787 -3.882 -14.051 1.00 73.56 88 PRO A O 1
ATOM 678 N N . ALA A 1 89 ? 24.920 -3.318 -13.666 1.00 70.75 89 ALA A N 1
ATOM 679 C CA . ALA A 1 89 ? 24.584 -2.324 -12.650 1.00 70.75 89 ALA A CA 1
ATOM 680 C C . ALA A 1 89 ? 23.948 -1.067 -13.263 1.00 70.75 89 ALA A C 1
ATOM 682 O O . ALA A 1 89 ? 23.063 -0.469 -12.651 1.00 70.75 89 ALA A O 1
ATOM 683 N N . PHE A 1 90 ? 24.383 -0.673 -14.464 1.00 73.56 90 PHE A N 1
ATOM 684 C CA . PHE A 1 90 ? 23.782 0.437 -15.196 1.00 73.56 90 PHE A CA 1
ATOM 685 C C . PHE A 1 90 ? 22.401 0.063 -15.738 1.00 73.56 90 PHE A C 1
ATOM 687 O O . PHE A 1 90 ? 21.474 0.848 -15.564 1.00 73.56 90 PHE A O 1
ATOM 694 N N . GLN A 1 91 ? 22.249 -1.148 -16.290 1.00 75.81 91 GLN A N 1
ATOM 695 C CA . GLN A 1 91 ? 20.950 -1.685 -16.714 1.00 75.81 91 GLN A CA 1
ATOM 696 C C . GLN A 1 91 ? 19.928 -1.614 -15.578 1.00 75.81 91 GLN A C 1
ATOM 698 O O . GLN A 1 91 ? 18.881 -0.990 -15.721 1.00 75.81 91 GLN A O 1
ATOM 703 N N . LYS A 1 92 ? 20.283 -2.169 -14.413 1.00 72.12 92 LYS A N 1
ATOM 704 C CA . LYS A 1 92 ? 19.416 -2.144 -13.236 1.00 72.12 92 LYS A CA 1
ATOM 705 C C . LYS A 1 92 ? 19.033 -0.711 -12.857 1.00 72.12 92 LYS A C 1
ATOM 707 O O . LYS A 1 92 ? 17.859 -0.424 -12.693 1.00 72.12 92 LYS A O 1
ATOM 712 N N . LEU A 1 93 ? 19.999 0.204 -12.764 1.00 67.94 93 LEU A N 1
ATOM 713 C CA . LEU A 1 93 ? 19.732 1.602 -12.411 1.00 67.94 93 LEU A CA 1
ATOM 714 C C . LEU A 1 93 ? 18.798 2.308 -13.411 1.00 67.94 93 LEU A C 1
ATOM 716 O O . LEU A 1 93 ? 17.962 3.113 -13.004 1.00 67.94 93 LEU A O 1
ATOM 720 N N . TYR A 1 94 ? 18.952 2.034 -14.707 1.00 74.12 94 TYR A N 1
ATOM 721 C CA . TYR A 1 94 ? 18.085 2.584 -15.747 1.00 74.12 94 TYR A CA 1
ATOM 722 C C . TYR A 1 94 ? 16.652 2.053 -15.618 1.00 74.12 94 TYR A C 1
ATOM 724 O O . TYR A 1 94 ? 15.710 2.845 -15.620 1.00 74.12 94 TYR A O 1
ATOM 732 N N . ASP A 1 95 ? 16.490 0.744 -15.412 1.00 70.88 95 ASP A N 1
ATOM 733 C CA . ASP A 1 95 ? 15.178 0.115 -15.220 1.00 70.88 95 ASP A CA 1
ATOM 734 C C . ASP A 1 95 ? 14.452 0.699 -14.002 1.00 70.88 95 ASP A C 1
ATOM 736 O O . ASP A 1 95 ? 13.267 1.022 -14.070 1.00 70.88 95 ASP A O 1
ATOM 740 N N . GLU A 1 96 ? 15.176 0.898 -12.898 1.00 66.62 96 GLU A N 1
ATOM 741 C CA . GLU A 1 96 ? 14.656 1.529 -11.683 1.00 66.62 96 GLU A CA 1
ATOM 742 C C . GLU A 1 96 ? 14.211 2.981 -11.934 1.00 66.62 96 GLU A C 1
ATOM 744 O O . GLU A 1 96 ? 13.161 3.408 -11.450 1.00 66.62 96 GLU A O 1
ATOM 749 N N . PHE A 1 97 ? 14.983 3.738 -12.718 1.00 67.81 97 PHE A N 1
ATOM 750 C CA . PHE A 1 97 ? 14.663 5.118 -13.077 1.00 67.81 97 PHE A CA 1
ATOM 751 C C . PHE A 1 97 ? 13.417 5.216 -13.973 1.00 67.81 97 PHE A C 1
ATOM 753 O O . PHE A 1 97 ? 12.523 6.015 -13.683 1.00 67.81 97 PHE A O 1
ATOM 760 N N . ILE A 1 98 ? 13.319 4.391 -15.021 1.00 68.38 98 ILE A N 1
ATOM 761 C CA . ILE A 1 98 ? 12.159 4.365 -15.928 1.00 68.38 98 ILE A CA 1
ATOM 762 C C . ILE A 1 98 ? 10.908 3.865 -15.212 1.00 68.38 98 ILE A C 1
ATOM 764 O O . ILE A 1 98 ? 9.834 4.440 -15.384 1.00 68.38 98 ILE A O 1
ATOM 768 N N . ALA A 1 99 ? 11.029 2.845 -14.361 1.00 62.56 99 ALA A N 1
ATOM 769 C CA . ALA A 1 99 ? 9.907 2.366 -13.564 1.00 62.56 99 ALA A CA 1
ATOM 770 C C . ALA A 1 99 ? 9.356 3.474 -12.647 1.00 62.56 99 ALA A C 1
ATOM 772 O O . ALA A 1 99 ? 8.147 3.565 -12.443 1.00 62.56 99 ALA A O 1
ATOM 773 N N . LEU A 1 100 ? 10.236 4.331 -12.116 1.00 57.41 100 LEU A N 1
ATOM 774 C CA . LEU A 1 100 ? 9.864 5.416 -11.211 1.00 57.41 100 LEU A CA 1
ATOM 775 C C . LEU A 1 100 ? 9.261 6.633 -11.928 1.00 57.41 100 LEU A C 1
ATOM 777 O O . LEU A 1 100 ? 8.366 7.282 -11.391 1.00 57.41 100 LEU A O 1
ATOM 781 N N . ARG A 1 101 ? 9.794 6.997 -13.095 1.00 61.84 101 ARG A N 1
ATOM 782 C CA . ARG A 1 101 ? 9.500 8.278 -13.757 1.00 61.84 101 ARG A CA 1
ATOM 783 C C . ARG A 1 101 ? 8.666 8.139 -15.032 1.00 61.84 101 ARG A C 1
ATOM 785 O O . ARG A 1 101 ? 8.174 9.144 -15.540 1.00 61.84 101 ARG A O 1
ATOM 792 N N . GLY A 1 102 ? 8.503 6.920 -15.534 1.00 58.72 102 GLY A N 1
ATOM 793 C CA . GLY A 1 102 ? 7.835 6.623 -16.793 1.00 58.72 102 GLY A CA 1
ATOM 794 C C . GLY A 1 102 ? 8.780 6.606 -18.004 1.00 58.72 102 GLY A C 1
ATOM 795 O O . GLY A 1 102 ? 9.939 7.021 -17.915 1.00 58.72 102 GLY A O 1
ATOM 796 N N . PRO A 1 103 ? 8.279 6.131 -19.158 1.00 58.91 103 PRO A N 1
ATOM 797 C CA . PRO A 1 103 ? 9.091 5.809 -20.336 1.00 58.91 103 PRO A CA 1
ATOM 798 C C . PRO A 1 103 ? 9.783 7.015 -20.989 1.00 58.91 103 PRO A C 1
ATOM 800 O O . PRO A 1 103 ? 10.814 6.842 -21.625 1.00 58.91 103 PRO A O 1
ATOM 803 N N . ASN A 1 104 ? 9.279 8.239 -20.798 1.00 60.41 104 ASN A N 1
ATOM 804 C CA . ASN A 1 104 ? 9.842 9.447 -21.425 1.00 60.41 104 ASN A CA 1
ATOM 805 C C . ASN A 1 104 ? 10.868 10.179 -20.548 1.00 60.41 104 ASN A C 1
ATOM 807 O O . ASN A 1 104 ? 11.521 11.125 -20.990 1.00 60.41 104 ASN A O 1
ATOM 811 N N . ALA A 1 105 ? 11.029 9.755 -19.295 1.00 64.38 105 ALA A N 1
ATOM 812 C CA . ALA A 1 105 ? 11.785 10.510 -18.306 1.00 64.38 105 ALA A CA 1
ATOM 813 C C . ALA A 1 105 ? 13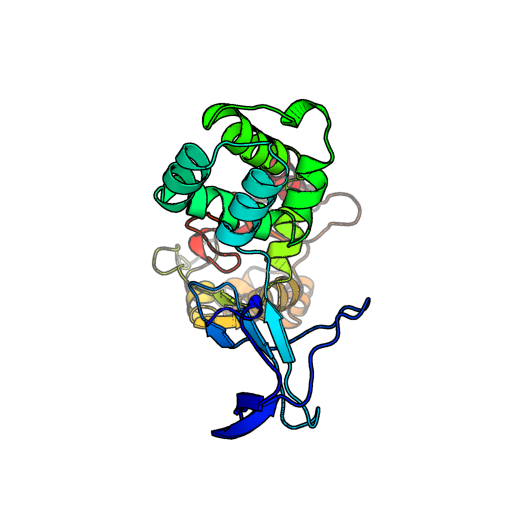.278 10.618 -18.621 1.00 64.38 105 ALA A C 1
ATOM 815 O O . ALA A 1 105 ? 13.927 11.590 -18.236 1.00 64.38 105 ALA A O 1
ATOM 816 N N . ALA A 1 106 ? 13.834 9.618 -19.304 1.00 66.62 106 ALA A N 1
ATOM 817 C CA . ALA A 1 106 ? 15.238 9.629 -19.682 1.00 66.62 106 ALA A CA 1
ATOM 818 C C . ALA A 1 106 ? 15.492 10.687 -20.763 1.00 66.62 106 ALA A C 1
ATOM 820 O O . ALA A 1 106 ? 16.416 11.486 -20.622 1.00 66.62 106 ALA A O 1
ATOM 821 N N . ALA A 1 107 ? 14.619 10.771 -21.770 1.00 65.31 107 ALA A N 1
ATOM 822 C CA . ALA A 1 107 ? 14.668 11.804 -22.801 1.00 65.31 107 ALA A CA 1
ATOM 823 C C . ALA A 1 107 ? 14.480 13.220 -22.219 1.00 65.31 107 ALA A C 1
ATOM 825 O O . ALA A 1 107 ? 15.232 14.134 -22.557 1.00 65.31 107 ALA A O 1
ATOM 826 N N . GLU A 1 108 ? 13.540 13.403 -21.285 1.00 65.44 108 GLU A N 1
ATOM 827 C CA . GLU A 1 108 ? 13.342 14.682 -20.584 1.00 65.44 108 GLU A CA 1
ATOM 828 C C . GLU A 1 108 ? 14.576 15.101 -19.772 1.00 65.44 108 GLU A C 1
ATOM 830 O O . GLU A 1 108 ? 14.974 16.268 -19.794 1.00 65.44 108 GLU A O 1
ATOM 835 N N . LEU A 1 109 ? 15.219 14.147 -19.088 1.00 67.50 109 LEU A N 1
ATOM 836 C CA . LEU A 1 109 ? 16.442 14.392 -18.323 1.00 67.50 109 LEU A CA 1
ATOM 837 C C . LEU A 1 109 ? 17.615 14.786 -19.237 1.00 67.50 109 LEU A C 1
ATOM 839 O O . LEU A 1 109 ? 18.407 15.650 -18.861 1.00 67.50 109 LEU A O 1
ATOM 843 N N . LEU A 1 110 ? 17.713 14.195 -20.436 1.00 61.16 110 LEU A N 1
ATOM 844 C CA . LEU A 1 110 ? 18.725 14.525 -21.451 1.00 61.16 110 LEU A CA 1
ATOM 845 C C . LEU A 1 110 ? 18.504 15.881 -22.126 1.00 61.16 110 LEU A C 1
ATOM 847 O O . LEU A 1 110 ? 19.473 16.506 -22.555 1.00 61.16 110 LEU A O 1
ATOM 851 N N . GLY A 1 111 ? 17.265 16.377 -22.166 1.00 61.34 111 GLY A N 1
ATOM 852 C CA . GLY A 1 111 ? 16.956 17.748 -22.588 1.00 61.34 111 GLY A CA 1
ATOM 853 C C . GLY A 1 111 ? 17.610 18.823 -21.708 1.00 61.34 111 GLY A C 1
ATOM 854 O O . GLY A 1 111 ? 17.559 20.010 -22.033 1.00 61.34 111 GLY A O 1
ATOM 855 N N . ASN A 1 112 ? 18.248 18.424 -20.602 1.00 58.50 112 ASN A N 1
ATOM 856 C CA . ASN A 1 112 ? 19.040 19.296 -19.755 1.00 58.50 112 ASN A CA 1
ATOM 857 C C . ASN A 1 112 ? 20.430 19.573 -20.375 1.00 58.50 112 ASN A C 1
ATOM 859 O O . ASN A 1 112 ? 21.264 18.667 -20.458 1.00 58.50 112 ASN A O 1
ATOM 863 N N . PRO A 1 113 ? 20.753 20.833 -20.724 1.00 55.50 113 PRO A N 1
ATOM 864 C CA . PRO A 1 113 ? 22.017 21.189 -21.376 1.00 55.50 113 PRO A CA 1
ATOM 865 C C . PRO A 1 113 ? 23.279 20.886 -20.546 1.00 55.50 113 PRO A C 1
ATOM 867 O O . PRO A 1 113 ? 24.380 20.892 -21.091 1.00 55.50 113 PRO A O 1
ATOM 870 N N . ALA A 1 114 ? 23.151 20.576 -19.250 1.00 50.34 114 ALA A N 1
ATOM 871 C CA . ALA A 1 114 ? 24.266 20.157 -18.399 1.00 50.34 114 ALA A CA 1
ATOM 872 C C . ALA A 1 114 ? 24.846 18.764 -18.743 1.00 50.34 114 ALA A C 1
ATOM 874 O O . ALA A 1 114 ? 25.892 18.403 -18.206 1.00 50.34 114 ALA A O 1
ATOM 875 N N . LEU A 1 115 ? 24.186 17.984 -19.613 1.00 49.78 115 LEU A N 1
ATOM 876 C CA . LEU A 1 115 ? 24.539 16.591 -19.924 1.00 49.78 115 LEU A CA 1
ATOM 877 C C . LEU A 1 115 ? 25.294 16.344 -21.229 1.00 49.78 115 LEU A C 1
ATOM 879 O O . LEU A 1 115 ? 25.720 15.213 -21.457 1.00 49.78 115 LEU A O 1
ATOM 883 N N . ALA A 1 116 ? 25.503 17.364 -22.061 1.00 51.94 116 ALA A N 1
ATOM 884 C CA . ALA A 1 116 ? 26.047 17.214 -23.417 1.00 51.94 116 ALA A CA 1
ATOM 885 C C . ALA A 1 116 ? 27.494 16.658 -23.500 1.00 51.94 116 ALA A C 1
ATOM 887 O O . ALA A 1 116 ? 28.040 16.501 -24.588 1.00 51.94 116 ALA A O 1
ATOM 888 N N . GLY A 1 117 ? 28.124 16.327 -22.370 1.00 54.25 117 GLY A N 1
ATOM 889 C CA . GLY A 1 117 ? 29.370 15.570 -22.317 1.00 54.25 117 GLY A CA 1
ATOM 890 C C . GLY A 1 117 ? 29.691 15.154 -20.885 1.00 54.25 117 GLY A C 1
ATOM 891 O O . GLY A 1 117 ? 30.213 15.950 -20.113 1.00 54.25 117 GLY A O 1
ATOM 892 N N . GLY A 1 118 ? 29.392 13.910 -20.511 1.00 54.88 118 GLY A N 1
ATOM 893 C CA . GLY A 1 118 ? 29.635 13.410 -19.149 1.00 54.88 118 GLY A CA 1
ATOM 894 C C . GLY A 1 118 ? 30.201 12.000 -19.144 1.00 54.88 118 GLY A C 1
ATOM 895 O O . GLY A 1 118 ? 29.953 11.273 -20.098 1.00 54.88 118 GLY A O 1
ATOM 896 N N . SER A 1 119 ? 30.965 11.630 -18.104 1.00 56.06 119 SER A N 1
ATOM 897 C CA . SER A 1 119 ? 31.587 10.323 -17.772 1.00 56.06 119 SER A CA 1
ATOM 898 C C . SER A 1 119 ? 30.573 9.287 -17.226 1.00 56.06 119 SER A C 1
ATOM 900 O O . SER A 1 119 ? 29.423 9.636 -16.970 1.00 56.06 119 SER A O 1
ATOM 902 N N . ARG A 1 120 ? 30.930 7.989 -17.071 1.00 54.03 120 ARG A N 1
ATOM 903 C CA . ARG A 1 120 ? 30.003 6.947 -16.537 1.00 54.03 120 ARG A CA 1
ATOM 904 C C . ARG A 1 120 ? 29.446 7.338 -15.155 1.00 54.03 120 ARG A C 1
ATOM 906 O O . ARG A 1 120 ? 28.337 6.942 -14.810 1.00 54.03 120 ARG A O 1
ATOM 913 N N . GLY A 1 121 ? 30.194 8.146 -14.398 1.00 57.41 121 GLY A N 1
ATOM 914 C CA . GLY A 1 121 ? 29.758 8.713 -13.124 1.00 57.41 121 GLY A CA 1
ATOM 915 C C . GLY A 1 121 ? 28.665 9.772 -13.263 1.00 57.41 121 GLY A C 1
ATOM 916 O O . GLY A 1 121 ? 27.785 9.820 -12.410 1.00 57.41 121 GLY A O 1
ATOM 917 N N . ASP A 1 122 ? 28.661 10.559 -14.338 1.00 67.69 122 ASP A N 1
ATOM 918 C CA . ASP A 1 122 ? 27.743 11.692 -14.495 1.00 67.69 122 ASP A CA 1
ATOM 919 C C . ASP A 1 122 ? 26.327 11.225 -14.849 1.00 67.69 122 ASP A C 1
ATOM 921 O O . ASP A 1 122 ? 25.380 11.579 -14.152 1.00 67.69 122 ASP A O 1
ATOM 925 N N . LEU A 1 123 ? 26.180 10.328 -15.834 1.00 66.19 123 LEU A N 1
ATOM 926 C CA . LEU A 1 123 ? 24.867 9.787 -16.226 1.00 66.19 123 LEU A CA 1
ATOM 927 C C . LEU A 1 123 ? 24.211 8.986 -15.093 1.00 66.19 123 LEU A C 1
ATOM 929 O O . LEU A 1 123 ? 23.056 9.223 -14.753 1.00 66.19 123 LEU A O 1
ATOM 933 N N . ALA A 1 124 ? 24.957 8.093 -14.436 1.00 66.19 124 ALA A N 1
ATOM 934 C CA . ALA A 1 124 ? 24.427 7.323 -13.311 1.00 66.19 124 ALA A CA 1
ATOM 935 C C . ALA A 1 124 ? 24.066 8.219 -12.109 1.00 66.19 124 ALA A C 1
ATOM 937 O O . ALA A 1 124 ? 23.098 7.955 -11.399 1.00 66.19 124 ALA A O 1
ATOM 938 N N . SER A 1 125 ? 24.825 9.290 -11.868 1.00 66.12 125 SER A N 1
ATOM 939 C CA . SER A 1 125 ? 24.505 10.249 -10.803 1.00 66.12 125 SER A CA 1
ATOM 940 C C . SER A 1 125 ? 23.300 11.115 -11.145 1.00 66.12 125 SER A C 1
ATOM 942 O O . SER A 1 125 ? 22.579 11.519 -10.238 1.00 66.12 125 SER A O 1
ATOM 944 N N . MET A 1 126 ? 23.049 11.371 -12.426 1.00 64.50 126 MET A N 1
ATOM 945 C CA . MET A 1 126 ? 21.870 12.106 -12.866 1.00 64.50 126 MET A CA 1
ATOM 946 C C . MET A 1 126 ? 20.602 11.274 -12.835 1.00 64.50 126 MET A C 1
ATOM 948 O O . MET A 1 126 ? 19.599 11.783 -12.348 1.00 64.50 126 MET A O 1
ATOM 952 N N . LEU A 1 127 ? 20.657 9.997 -13.225 1.00 67.25 127 LEU A N 1
ATOM 953 C CA . LEU A 1 127 ? 19.549 9.071 -12.978 1.00 67.25 127 LEU A CA 1
ATOM 954 C C . LEU A 1 127 ? 19.236 9.023 -11.477 1.00 67.25 127 LEU A C 1
ATOM 956 O O . LEU A 1 127 ? 18.102 9.263 -11.080 1.00 67.25 127 LEU A O 1
ATOM 960 N N . ARG A 1 128 ? 20.258 8.866 -10.621 1.00 65.25 128 ARG A N 1
ATOM 961 C CA . ARG A 1 128 ? 20.085 8.906 -9.157 1.00 65.25 128 ARG A CA 1
ATOM 962 C C . ARG A 1 128 ? 19.503 10.225 -8.642 1.00 65.25 128 ARG A C 1
ATOM 964 O O . ARG A 1 128 ? 18.645 10.197 -7.769 1.00 65.25 128 ARG A O 1
ATOM 971 N N . ARG A 1 129 ? 19.933 11.373 -9.168 1.00 62.81 129 ARG A N 1
ATOM 972 C CA . ARG A 1 129 ? 19.386 12.686 -8.786 1.00 62.81 129 ARG A CA 1
ATOM 973 C C . ARG A 1 129 ? 17.936 12.839 -9.234 1.00 62.81 129 ARG A C 1
ATOM 975 O O . ARG A 1 129 ? 17.100 13.246 -8.442 1.00 62.81 129 ARG A O 1
ATOM 982 N N . GLY A 1 130 ? 17.620 12.427 -10.458 1.00 57.31 130 GLY A N 1
ATOM 983 C CA . GLY A 1 130 ? 16.248 12.385 -10.948 1.00 57.31 130 GLY A CA 1
ATOM 984 C C . GLY A 1 130 ? 15.369 11.443 -10.119 1.00 57.31 130 GLY A C 1
ATOM 985 O O . GLY A 1 130 ? 14.204 11.750 -9.892 1.00 57.31 130 GLY A O 1
ATOM 986 N N . MET A 1 131 ? 15.909 10.343 -9.589 1.00 62.19 131 MET A N 1
ATOM 987 C CA . MET A 1 131 ? 15.184 9.500 -8.628 1.00 62.19 131 MET A CA 1
ATOM 988 C C . MET A 1 131 ? 14.936 10.215 -7.295 1.00 62.19 131 MET A C 1
ATOM 990 O O . MET A 1 131 ? 13.872 10.048 -6.711 1.00 62.19 131 MET A O 1
ATOM 994 N N . GLN A 1 132 ? 15.894 11.020 -6.825 1.00 57.12 132 GLN A N 1
ATOM 995 C CA . GLN A 1 132 ? 15.785 11.795 -5.581 1.00 57.12 132 GLN A CA 1
ATOM 996 C C . GLN A 1 132 ? 14.820 12.986 -5.685 1.00 57.12 132 GLN A C 1
ATOM 998 O O . GLN A 1 132 ? 14.281 13.415 -4.673 1.00 57.12 132 GLN A O 1
ATOM 1003 N N . GLU A 1 133 ? 14.598 13.521 -6.887 1.00 55.16 133 GLU A N 1
ATOM 1004 C CA . GLU A 1 133 ? 13.689 14.651 -7.136 1.00 55.16 133 GLU A CA 1
ATOM 1005 C C . GLU A 1 133 ? 12.204 14.247 -7.217 1.00 55.16 133 GLU A C 1
ATOM 1007 O O . GLU A 1 133 ? 11.338 15.117 -7.301 1.00 55.16 133 GLU A O 1
ATOM 1012 N N . VAL A 1 134 ? 11.881 12.948 -7.192 1.00 52.03 134 VAL A N 1
ATOM 1013 C CA . VAL A 1 134 ? 10.486 12.485 -7.136 1.00 52.03 134 VAL A CA 1
ATOM 1014 C C . VAL A 1 134 ? 9.964 12.627 -5.718 1.00 52.03 134 VAL A C 1
ATOM 1016 O O . VAL A 1 134 ? 10.530 12.049 -4.792 1.00 52.03 134 VAL A O 1
ATOM 1019 N N . ASP A 1 135 ? 8.852 13.346 -5.562 1.00 53.50 135 ASP A N 1
ATOM 1020 C CA . ASP A 1 135 ? 8.116 13.392 -4.302 1.00 53.50 135 ASP A CA 1
ATOM 1021 C C . ASP A 1 135 ? 7.789 11.948 -3.851 1.00 53.50 135 ASP A C 1
ATOM 1023 O O . ASP A 1 135 ? 7.113 11.212 -4.586 1.00 53.50 135 ASP A O 1
ATOM 1027 N N . PRO A 1 136 ? 8.250 11.511 -2.664 1.00 54.44 136 PRO A N 1
ATOM 1028 C CA . PRO A 1 136 ? 7.991 10.169 -2.143 1.00 54.44 136 PRO A CA 1
ATOM 1029 C C . PRO A 1 136 ? 6.501 9.798 -2.113 1.00 54.44 136 PRO A C 1
ATOM 1031 O O . PRO A 1 136 ? 6.147 8.617 -2.215 1.00 54.44 136 PRO A O 1
ATOM 1034 N N . THR A 1 137 ? 5.613 10.792 -2.016 1.00 53.66 137 THR A N 1
ATOM 1035 C CA . THR A 1 137 ? 4.160 10.593 -2.043 1.00 53.66 137 THR A CA 1
ATOM 1036 C C . THR A 1 137 ? 3.651 10.194 -3.429 1.00 53.66 137 THR A C 1
ATOM 1038 O O . THR A 1 137 ? 2.848 9.268 -3.528 1.00 53.66 137 THR A O 1
ATOM 1041 N N . ILE A 1 138 ? 4.193 10.773 -4.509 1.00 50.84 138 ILE A N 1
ATOM 1042 C CA . ILE A 1 138 ? 3.850 10.416 -5.897 1.00 50.84 138 ILE A CA 1
ATOM 1043 C C . ILE A 1 138 ? 4.250 8.964 -6.184 1.00 50.84 138 ILE A C 1
ATOM 1045 O O . ILE A 1 138 ? 3.459 8.192 -6.727 1.00 50.84 138 ILE A O 1
ATOM 1049 N N . LYS A 1 139 ? 5.453 8.564 -5.753 1.00 61.09 139 LYS A N 1
ATOM 1050 C CA . LYS A 1 139 ? 5.942 7.180 -5.860 1.00 61.09 139 LYS A CA 1
ATOM 1051 C C . LYS A 1 139 ? 5.039 6.200 -5.108 1.00 61.09 139 LYS A C 1
ATOM 1053 O O . LYS A 1 139 ? 4.680 5.145 -5.631 1.00 61.09 139 LYS A O 1
ATOM 1058 N N . THR A 1 140 ? 4.654 6.557 -3.887 1.00 65.56 140 THR A N 1
ATOM 1059 C CA . THR A 1 140 ? 3.786 5.735 -3.038 1.00 65.56 140 THR A CA 1
ATOM 1060 C C . THR A 1 140 ? 2.396 5.572 -3.649 1.00 65.56 140 THR A C 1
ATOM 1062 O O . THR A 1 140 ? 1.875 4.458 -3.678 1.00 65.56 140 THR A O 1
ATOM 1065 N N . ASP A 1 141 ? 1.807 6.645 -4.178 1.00 65.00 141 ASP A N 1
ATOM 1066 C CA . ASP A 1 141 ? 0.482 6.609 -4.801 1.00 65.00 141 ASP A CA 1
ATOM 1067 C C . ASP A 1 141 ? 0.474 5.799 -6.102 1.00 65.00 141 ASP A C 1
ATOM 1069 O O . ASP A 1 141 ? -0.444 5.006 -6.320 1.00 65.00 141 ASP A O 1
ATOM 1073 N N . MET A 1 142 ? 1.514 5.918 -6.934 1.00 63.34 142 MET A N 1
ATOM 1074 C CA . MET A 1 142 ? 1.668 5.073 -8.123 1.00 63.34 142 MET A CA 1
ATOM 1075 C C . MET A 1 142 ? 1.721 3.589 -7.754 1.00 63.34 142 MET A C 1
ATOM 1077 O O . MET A 1 142 ? 0.956 2.793 -8.298 1.00 63.34 142 MET A O 1
ATOM 1081 N N . LEU A 1 143 ? 2.571 3.219 -6.791 1.00 68.00 143 LEU A N 1
ATOM 1082 C CA . LEU A 1 143 ? 2.700 1.830 -6.345 1.00 68.00 143 LEU A CA 1
ATOM 1083 C C . LEU A 1 143 ? 1.396 1.313 -5.725 1.00 68.00 143 LEU A C 1
ATOM 1085 O O . LEU A 1 143 ? 0.966 0.202 -6.018 1.00 68.00 143 LEU A O 1
ATOM 1089 N N . ARG A 1 144 ? 0.706 2.134 -4.928 1.00 77.38 144 ARG A N 1
ATOM 1090 C CA . ARG A 1 144 ? -0.590 1.791 -4.321 1.00 77.38 144 ARG A CA 1
ATOM 1091 C C . ARG A 1 144 ? -1.715 1.569 -5.331 1.00 77.38 144 ARG A C 1
ATOM 1093 O O . ARG A 1 144 ? -2.691 0.907 -4.985 1.00 77.38 144 ARG A O 1
ATOM 1100 N N . ASN A 1 145 ? -1.602 2.097 -6.545 1.00 74.88 145 ASN A N 1
ATOM 1101 C CA . ASN A 1 145 ? -2.579 1.864 -7.609 1.00 74.88 145 ASN A CA 1
ATOM 1102 C C . ASN A 1 145 ? -2.292 0.591 -8.419 1.00 74.88 145 ASN A C 1
ATOM 1104 O O . ASN A 1 145 ? -3.117 0.207 -9.244 1.00 74.88 145 ASN A O 1
ATOM 1108 N N . ALA A 1 146 ? -1.150 -0.064 -8.197 1.00 71.00 146 ALA A N 1
ATOM 1109 C CA . ALA A 1 146 ? -0.806 -1.291 -8.896 1.00 71.00 146 ALA A CA 1
ATOM 1110 C C . ALA A 1 146 ? -1.491 -2.522 -8.264 1.00 71.00 146 ALA A C 1
ATOM 1112 O O . ALA A 1 146 ? -1.562 -2.635 -7.031 1.00 71.00 146 ALA A O 1
ATOM 1113 N N . PRO A 1 147 ? -1.946 -3.490 -9.080 1.00 77.06 147 PRO A N 1
ATOM 1114 C CA . PRO A 1 147 ? -2.456 -4.754 -8.575 1.00 77.06 147 PRO A CA 1
ATOM 1115 C C . PRO A 1 147 ? -1.331 -5.614 -7.990 1.00 77.06 147 PRO A C 1
ATOM 1117 O O . PRO A 1 147 ? -0.165 -5.500 -8.368 1.00 77.06 147 PRO A O 1
ATOM 1120 N N . GLY A 1 148 ? -1.677 -6.523 -7.084 1.00 76.50 148 GLY A N 1
ATOM 1121 C CA . GLY A 1 148 ? -0.708 -7.454 -6.508 1.00 76.50 148 GLY A CA 1
ATOM 1122 C C . GLY A 1 148 ? -1.323 -8.420 -5.508 1.00 76.50 148 GLY A C 1
ATOM 1123 O O . GLY A 1 148 ? -2.494 -8.306 -5.150 1.00 76.50 148 GLY A O 1
ATOM 1124 N N . ALA A 1 149 ? -0.535 -9.406 -5.081 1.00 85.88 149 ALA A N 1
ATOM 1125 C CA . ALA A 1 149 ? -0.960 -10.402 -4.106 1.00 85.88 149 ALA A CA 1
ATOM 1126 C C . ALA A 1 149 ? -0.348 -10.132 -2.730 1.00 85.88 149 ALA A C 1
ATOM 1128 O O . ALA A 1 149 ? 0.849 -9.839 -2.620 1.00 85.88 149 ALA A O 1
ATOM 1129 N N . ALA A 1 150 ? -1.161 -10.266 -1.681 1.00 92.25 150 ALA A N 1
ATOM 1130 C CA . ALA A 1 150 ? -0.653 -10.167 -0.320 1.00 92.25 150 ALA A CA 1
ATOM 1131 C C . ALA A 1 150 ? 0.258 -11.348 0.014 1.00 92.25 150 ALA A C 1
ATOM 1133 O O . ALA A 1 150 ? -0.032 -12.497 -0.322 1.00 92.25 150 ALA A O 1
ATOM 1134 N N . HIS A 1 151 ? 1.355 -11.058 0.698 1.00 88.81 151 HIS A N 1
ATOM 1135 C CA . HIS A 1 151 ? 2.370 -12.032 1.087 1.00 88.81 151 HIS A CA 1
ATOM 1136 C C . HIS A 1 151 ? 2.958 -11.662 2.451 1.00 88.81 151 HIS A C 1
ATOM 1138 O O . HIS A 1 151 ? 2.635 -10.611 3.005 1.00 88.81 151 HIS A O 1
ATOM 1144 N N . GLY A 1 152 ? 3.789 -12.545 3.001 1.00 93.25 152 GLY A N 1
ATOM 1145 C CA . GLY A 1 152 ? 4.373 -12.360 4.322 1.00 93.25 152 GLY A CA 1
ATOM 1146 C C . GLY A 1 152 ? 3.378 -12.600 5.458 1.00 93.25 152 GLY A C 1
ATOM 1147 O O . GLY A 1 152 ? 2.307 -13.214 5.310 1.00 93.25 152 GLY A O 1
ATOM 1148 N N . GLY A 1 153 ? 3.732 -12.089 6.628 1.00 92.06 153 GLY A N 1
ATOM 1149 C CA . GLY A 1 153 ? 2.908 -12.120 7.823 1.00 92.06 153 GLY A CA 1
ATOM 1150 C C . GLY A 1 153 ? 2.887 -13.459 8.558 1.00 92.06 153 GLY A C 1
ATOM 1151 O O . GLY A 1 153 ? 2.063 -13.649 9.453 1.00 92.06 153 GLY A O 1
ATOM 1152 N N . GLU A 1 154 ? 3.730 -14.424 8.184 1.00 92.50 154 GLU A N 1
ATOM 1153 C CA . GLU A 1 154 ? 3.857 -15.711 8.879 1.00 92.50 154 GLU A CA 1
ATOM 1154 C C . GLU A 1 154 ? 4.396 -15.534 10.306 1.00 92.50 154 GLU A C 1
ATOM 1156 O O . GLU A 1 154 ? 3.998 -16.277 11.204 1.00 92.50 154 GLU A O 1
ATOM 1161 N N . GLY A 1 155 ? 5.264 -14.536 10.512 1.00 90.69 155 GLY A N 1
ATOM 1162 C CA . GLY A 1 155 ? 5.897 -14.218 11.797 1.00 90.69 155 GLY A CA 1
ATOM 1163 C C . GLY A 1 155 ? 5.185 -13.145 12.626 1.00 90.69 155 GLY A C 1
ATOM 1164 O O . GLY A 1 155 ? 5.699 -12.752 13.674 1.00 90.69 155 GLY A O 1
ATOM 1165 N N . LEU A 1 156 ? 4.034 -12.642 12.170 1.00 90.81 156 LEU A N 1
ATOM 1166 C CA . LEU A 1 156 ? 3.285 -11.615 12.891 1.00 90.81 156 LEU A CA 1
ATOM 1167 C C . LEU A 1 156 ? 2.684 -12.161 14.193 1.00 90.81 156 LEU A C 1
ATOM 1169 O O . LEU A 1 156 ? 2.330 -13.340 14.263 1.00 90.81 156 LEU A O 1
ATOM 1173 N N . PRO A 1 157 ? 2.531 -11.313 15.226 1.00 87.75 157 PRO A N 1
ATOM 1174 C CA . PRO A 1 157 ? 1.929 -11.736 16.479 1.00 87.75 157 PRO A CA 1
ATOM 1175 C C . PRO A 1 157 ? 0.449 -12.087 16.273 1.00 87.75 157 PRO A C 1
ATOM 1177 O O . PRO A 1 157 ? -0.326 -11.298 15.725 1.00 87.75 157 PRO A O 1
ATOM 1180 N N . GLY A 1 158 ? 0.062 -13.274 16.733 1.00 87.19 158 GLY A N 1
ATOM 1181 C CA . GLY A 1 158 ? -1.340 -13.648 16.896 1.00 87.19 158 GLY A CA 1
ATOM 1182 C C . GLY A 1 158 ? -1.973 -12.974 18.113 1.00 87.19 158 GLY A C 1
ATOM 1183 O O . GLY A 1 158 ? -1.308 -12.303 18.912 1.00 87.19 158 GLY A O 1
ATOM 1184 N N . LEU A 1 159 ? -3.276 -13.168 18.273 1.00 85.88 159 LEU A N 1
ATOM 1185 C CA . LEU A 1 159 ? -4.012 -12.655 19.419 1.00 85.88 159 LEU A CA 1
ATOM 1186 C C . LEU A 1 159 ? -3.645 -13.426 20.682 1.00 85.88 159 LEU A C 1
ATOM 1188 O O . LEU A 1 159 ? -3.701 -14.654 20.738 1.00 85.88 159 LEU A O 1
ATOM 1192 N N . THR A 1 160 ? -3.329 -12.692 21.743 1.00 83.00 160 THR A N 1
ATOM 1193 C CA . THR A 1 160 ? -3.231 -13.267 23.083 1.00 83.00 160 THR A CA 1
ATOM 1194 C C . THR A 1 160 ? -4.601 -13.225 23.766 1.00 83.00 160 THR A C 1
ATOM 1196 O O . THR A 1 160 ? -5.346 -12.256 23.587 1.00 83.00 160 THR A O 1
ATOM 1199 N N . PRO A 1 161 ? -4.972 -14.239 24.570 1.00 78.31 161 PRO A N 1
ATOM 1200 C CA . PRO A 1 161 ? -6.206 -14.195 25.349 1.00 78.31 161 PRO A CA 1
ATOM 1201 C C . PRO A 1 161 ? -6.258 -12.946 26.240 1.00 78.31 161 PRO A C 1
ATOM 1203 O O . PRO A 1 161 ? -5.383 -12.732 27.075 1.00 78.31 161 PRO A O 1
ATOM 1206 N N . GLY A 1 162 ? -7.277 -12.104 26.044 1.00 76.81 162 GLY A N 1
ATOM 1207 C CA . GLY A 1 162 ? -7.416 -10.824 26.753 1.00 76.81 162 GLY A CA 1
ATOM 1208 C C . GLY A 1 162 ? -6.483 -9.703 26.268 1.00 76.81 162 GLY A C 1
ATOM 1209 O O . GLY A 1 162 ? -6.497 -8.616 26.844 1.00 76.81 162 GLY A O 1
ATOM 1210 N N . GLY A 1 163 ? -5.694 -9.941 25.217 1.00 81.56 163 GLY A N 1
ATOM 1211 C CA . GLY A 1 163 ? -4.820 -8.952 24.599 1.00 81.56 163 GLY A CA 1
ATOM 1212 C C . GLY A 1 163 ? -5.592 -7.866 23.853 1.00 81.56 163 GLY A C 1
ATOM 1213 O O . GLY A 1 163 ? -6.587 -8.129 23.175 1.00 81.56 163 GLY A O 1
ATOM 1214 N N . VAL A 1 164 ? -5.110 -6.629 23.957 1.00 84.88 164 VAL A N 1
ATOM 1215 C CA . VAL A 1 164 ? -5.644 -5.478 23.219 1.00 84.88 164 VAL A CA 1
ATOM 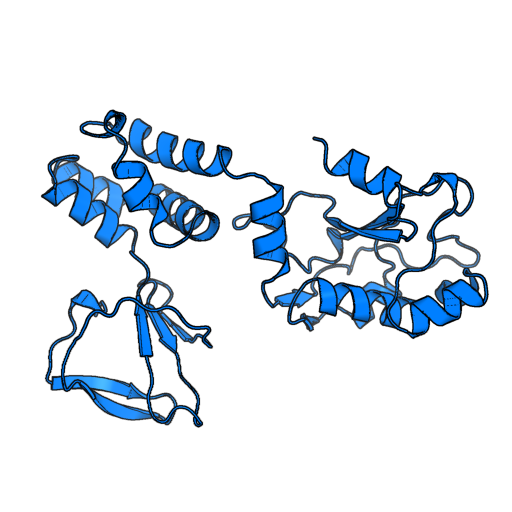1216 C C . VAL A 1 164 ? -4.762 -5.233 22.002 1.00 84.88 164 VAL A C 1
ATOM 1218 O O . VAL A 1 164 ? -3.557 -5.053 22.150 1.00 84.88 164 VAL A O 1
ATOM 1221 N N . TRP A 1 165 ? -5.358 -5.207 20.808 1.00 89.06 165 TRP A N 1
ATOM 1222 C CA . TRP A 1 165 ? -4.612 -4.966 19.570 1.00 89.06 165 TRP A CA 1
ATOM 1223 C C . TRP A 1 165 ? -4.311 -3.477 19.352 1.00 89.06 165 TRP A C 1
ATOM 1225 O O . TRP A 1 165 ? -3.152 -3.077 19.280 1.00 89.06 165 TRP A O 1
ATOM 1235 N N . LEU A 1 166 ? -5.356 -2.645 19.270 1.00 86.31 166 LEU A N 1
ATOM 1236 C CA . LEU A 1 166 ? -5.234 -1.195 19.105 1.00 86.31 166 LEU A CA 1
ATOM 1237 C C . LEU A 1 166 ? -5.566 -0.518 20.434 1.00 86.31 166 LEU A C 1
ATOM 1239 O O . LEU A 1 166 ? -6.725 -0.516 20.865 1.00 86.31 166 LEU A O 1
ATOM 1243 N N . ASP A 1 167 ? -4.553 0.049 21.091 1.00 69.81 167 ASP A N 1
ATOM 1244 C CA . ASP A 1 167 ? -4.749 0.742 22.363 1.00 69.81 167 ASP A CA 1
ATOM 1245 C C . ASP A 1 167 ? -5.628 1.988 22.169 1.00 69.81 167 ASP A C 1
ATOM 1247 O O . ASP A 1 167 ? -5.304 2.943 21.455 1.00 69.81 167 ASP A O 1
ATOM 1251 N N . LYS A 1 168 ? -6.770 1.963 22.851 1.00 59.88 168 LYS A N 1
ATOM 1252 C CA . LYS A 1 168 ? -7.813 2.987 22.802 1.00 59.88 168 LYS A CA 1
ATOM 1253 C C . LYS A 1 168 ? -7.448 4.242 23.598 1.00 59.88 168 LYS A C 1
ATOM 1255 O O . LYS A 1 168 ? -8.092 5.270 23.392 1.00 59.88 168 LYS A O 1
ATOM 1260 N N . ALA A 1 169 ? -6.477 4.163 24.509 1.00 53.00 169 ALA A N 1
ATOM 1261 C CA . ALA A 1 169 ? -6.066 5.268 25.369 1.00 53.00 169 ALA A CA 1
ATOM 1262 C C . ALA A 1 169 ? -4.964 6.123 24.730 1.00 53.00 169 ALA A C 1
ATOM 1264 O O . ALA A 1 169 ? -5.009 7.349 24.818 1.00 53.00 169 ALA A O 1
ATOM 1265 N N . THR A 1 170 ? -4.005 5.488 24.059 1.00 55.00 170 THR A N 1
ATOM 1266 C CA . THR A 1 170 ? -2.805 6.151 23.524 1.00 55.00 170 THR A CA 1
ATOM 1267 C C . THR A 1 170 ? -2.840 6.337 22.007 1.00 55.00 170 THR A C 1
ATOM 1269 O O . THR A 1 170 ? -2.166 7.225 21.491 1.00 55.00 170 THR A O 1
ATOM 1272 N N . GLY A 1 171 ? -3.661 5.563 21.286 1.00 58.12 171 GLY A N 1
ATOM 1273 C CA . GLY A 1 171 ? -3.643 5.565 19.825 1.00 58.12 171 GLY A CA 1
ATOM 1274 C C . GLY A 1 171 ? -2.412 4.856 19.256 1.00 58.12 171 GLY A C 1
ATOM 1275 O O . GLY A 1 171 ? -1.857 5.316 18.261 1.00 58.12 171 GLY A O 1
ATOM 1276 N N . SER A 1 172 ? -1.979 3.769 19.902 1.00 68.25 172 SER A N 1
ATOM 1277 C CA . SER A 1 172 ? -0.822 2.972 19.487 1.00 68.25 172 SER A CA 1
ATOM 1278 C C . SER A 1 172 ? -0.891 2.522 18.030 1.00 68.25 172 SER A C 1
ATOM 1280 O O . SER A 1 172 ? -1.963 2.239 17.488 1.00 68.25 172 SER A O 1
ATOM 1282 N N . VAL A 1 173 ? 0.292 2.399 17.433 1.00 82.31 173 VAL A N 1
ATOM 1283 C CA . VAL A 1 173 ? 0.505 1.726 16.153 1.00 82.31 173 VAL A CA 1
ATOM 1284 C C . VAL A 1 173 ? 0.381 0.217 16.368 1.00 82.31 173 VAL A C 1
ATOM 1286 O O . VAL A 1 173 ? 1.073 -0.348 17.214 1.00 82.31 173 VAL A O 1
ATOM 1289 N N . GLY A 1 174 ? -0.503 -0.435 15.619 1.00 88.44 174 GLY A N 1
ATOM 1290 C CA . GLY A 1 174 ? -0.655 -1.888 15.602 1.00 88.44 174 GLY A CA 1
ATOM 1291 C C . GLY A 1 174 ? 0.018 -2.510 14.381 1.00 88.44 174 GLY A C 1
ATOM 1292 O O . GLY A 1 174 ? -0.063 -1.968 13.283 1.00 88.44 174 GLY A O 1
ATOM 1293 N N . ARG A 1 175 ? 0.642 -3.679 14.552 1.00 92.50 175 ARG A N 1
ATOM 1294 C CA . ARG A 1 175 ? 0.996 -4.573 13.433 1.00 92.50 175 ARG A CA 1
ATOM 1295 C C . ARG A 1 175 ? -0.253 -5.308 12.945 1.00 92.50 175 ARG A C 1
ATOM 1297 O O . ARG A 1 175 ? -1.233 -5.397 13.685 1.00 92.50 175 ARG A O 1
ATOM 1304 N N . VAL A 1 176 ? -0.230 -5.862 11.737 1.00 94.94 176 VAL A N 1
ATOM 1305 C CA . VAL A 1 176 ? -1.301 -6.758 11.277 1.00 94.94 176 VAL A CA 1
ATOM 1306 C C . VAL A 1 176 ? -1.373 -7.997 12.198 1.00 94.94 176 VAL A C 1
ATOM 1308 O O . VAL A 1 176 ? -0.337 -8.607 12.449 1.00 94.94 176 VAL A O 1
ATOM 1311 N N . PRO A 1 177 ? -2.550 -8.383 12.730 1.00 95.38 177 PRO A N 1
ATOM 1312 C CA . PRO A 1 177 ? -2.693 -9.624 13.496 1.00 95.38 177 PRO A CA 1
ATOM 1313 C C . PRO A 1 177 ? -2.511 -10.858 12.608 1.00 95.38 177 PRO A C 1
ATOM 1315 O O . PRO A 1 177 ? -2.973 -10.866 11.463 1.00 95.38 177 PRO A O 1
ATOM 1318 N N . GLN A 1 178 ? -1.902 -11.923 13.131 1.00 95.69 178 GLN A N 1
ATOM 1319 C CA . GLN A 1 178 ? -1.627 -13.148 12.364 1.00 95.69 178 GLN A CA 1
ATOM 1320 C C . GLN A 1 178 ? -2.894 -13.793 11.763 1.00 95.69 178 GLN A C 1
ATOM 1322 O O . GLN A 1 178 ? -2.869 -14.315 10.644 1.00 95.69 178 GLN A O 1
ATOM 1327 N N . GLU A 1 179 ? -4.019 -13.726 12.474 1.00 96.00 179 GLU A N 1
ATOM 1328 C CA . GLU A 1 179 ? -5.329 -14.244 12.065 1.00 96.00 179 GLU A CA 1
ATOM 1329 C C . GLU A 1 179 ? -5.900 -13.470 10.872 1.00 96.00 179 GLU A C 1
ATOM 1331 O O . GLU A 1 179 ? -6.584 -14.036 10.019 1.00 96.00 179 GLU A O 1
ATOM 1336 N N . VAL A 1 180 ? -5.596 -12.173 10.789 1.00 98.00 180 VAL A N 1
ATOM 1337 C CA . VAL A 1 180 ? -5.964 -11.318 9.655 1.00 98.00 180 VAL A CA 1
ATOM 1338 C C . VAL A 1 180 ? -5.008 -11.572 8.495 1.00 98.00 180 VAL A C 1
ATOM 1340 O O . VAL A 1 180 ? -5.456 -11.787 7.370 1.00 98.00 180 VAL A O 1
ATOM 1343 N N . ALA A 1 181 ? -3.700 -11.625 8.763 1.00 97.69 181 ALA A N 1
ATOM 1344 C CA . ALA A 1 181 ? -2.681 -11.898 7.753 1.00 97.69 181 ALA A CA 1
ATOM 1345 C C . ALA A 1 181 ? -2.946 -13.221 7.020 1.00 97.69 181 ALA A C 1
ATOM 1347 O O . ALA A 1 181 ? -2.924 -13.275 5.792 1.00 97.69 181 ALA A O 1
ATOM 1348 N N . SER A 1 182 ? -3.288 -14.274 7.764 1.00 97.31 182 SER A N 1
ATOM 1349 C CA . SER A 1 182 ? -3.560 -15.602 7.204 1.00 97.31 182 SER A CA 1
ATOM 1350 C C . SER A 1 182 ? -4.788 -15.643 6.289 1.00 97.31 182 SER A C 1
ATOM 1352 O O . SER A 1 182 ? -4.823 -16.457 5.373 1.00 97.31 182 SER A O 1
ATOM 1354 N N . GLN A 1 183 ? -5.768 -14.753 6.484 1.00 97.94 183 GLN A N 1
ATOM 1355 C CA . GLN A 1 183 ? -6.926 -14.623 5.589 1.00 97.94 183 GLN A CA 1
ATOM 1356 C C . GLN A 1 183 ? -6.617 -13.846 4.304 1.00 97.94 183 GLN A C 1
ATOM 1358 O O . GLN A 1 183 ? -7.345 -13.973 3.319 1.00 97.94 183 GLN A O 1
ATOM 1363 N N . LEU A 1 184 ? -5.598 -12.984 4.325 1.00 97.88 184 LEU A N 1
ATOM 1364 C CA . LEU A 1 184 ? -5.247 -12.115 3.202 1.00 97.88 184 LEU A CA 1
ATOM 1365 C C . LEU A 1 184 ? -4.147 -12.714 2.326 1.00 97.88 184 LEU A C 1
ATOM 1367 O O . LEU A 1 184 ? -4.159 -12.496 1.117 1.00 97.88 184 LEU A O 1
ATOM 1371 N N . ARG A 1 185 ? -3.222 -13.477 2.914 1.00 96.50 185 ARG A N 1
ATOM 1372 C CA . ARG A 1 185 ? -2.075 -14.070 2.219 1.00 96.50 185 ARG A CA 1
ATOM 1373 C C . ARG A 1 185 ? -2.507 -14.865 0.984 1.00 96.50 185 ARG A C 1
ATOM 1375 O O . ARG A 1 185 ? -3.425 -15.678 1.037 1.00 96.50 185 ARG A O 1
ATOM 1382 N N . GLY A 1 186 ? -1.832 -14.619 -0.134 1.00 87.94 186 GLY A N 1
ATOM 1383 C CA . GLY A 1 186 ? -2.097 -15.244 -1.428 1.00 87.94 1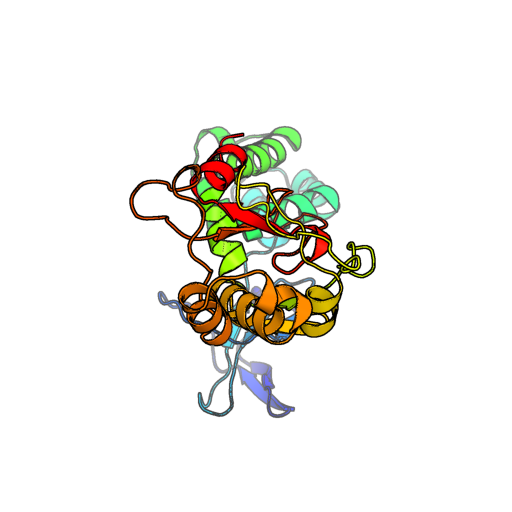86 GLY A CA 1
ATOM 1384 C C . GLY A 1 186 ? -3.294 -14.668 -2.191 1.00 87.94 186 GLY A C 1
ATOM 1385 O O . GLY A 1 186 ? -3.460 -14.993 -3.364 1.00 87.94 186 GLY A O 1
ATOM 1386 N N . ARG A 1 187 ? -4.118 -13.800 -1.585 1.00 94.25 187 ARG A N 1
ATOM 1387 C CA . ARG A 1 187 ? -5.203 -13.116 -2.302 1.00 94.25 187 ARG A CA 1
ATOM 1388 C C . ARG A 1 187 ? -4.645 -11.974 -3.141 1.00 94.25 187 ARG A C 1
ATOM 1390 O O . ARG A 1 187 ? -3.767 -11.241 -2.687 1.00 94.25 187 ARG A O 1
ATOM 1397 N N . SER A 1 188 ? -5.198 -11.806 -4.337 1.00 86.25 188 SER A N 1
ATOM 1398 C CA . SER A 1 188 ? -4.908 -10.680 -5.225 1.00 86.25 188 SER A CA 1
ATOM 1399 C C . SER A 1 188 ? -5.842 -9.503 -4.955 1.00 86.25 188 SER A C 1
ATOM 1401 O O . SER A 1 188 ? -7.029 -9.690 -4.683 1.00 86.25 188 SER A O 1
ATOM 1403 N N . PHE A 1 189 ? -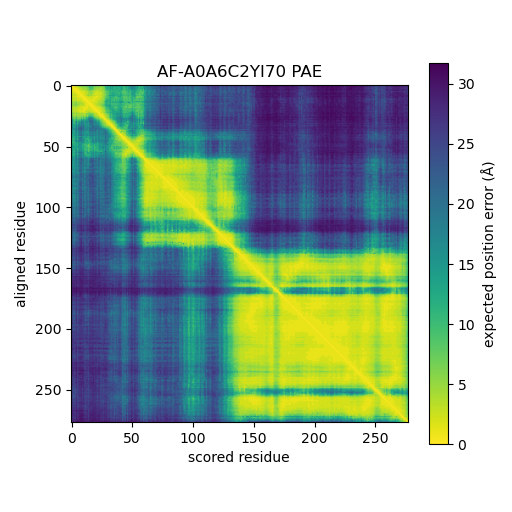5.303 -8.295 -5.078 1.00 88.12 189 PHE A N 1
ATOM 1404 C CA . PHE A 1 189 ? -6.005 -7.026 -4.926 1.00 88.12 189 PHE A CA 1
ATOM 1405 C C . PHE A 1 189 ? -5.730 -6.154 -6.148 1.00 88.12 189 PHE A C 1
ATOM 1407 O O . PHE A 1 189 ? -4.639 -6.205 -6.718 1.00 88.12 189 PHE A O 1
ATOM 1414 N N . THR A 1 190 ? -6.725 -5.370 -6.560 1.00 77.19 190 THR A N 1
ATOM 1415 C CA . THR A 1 190 ? -6.607 -4.475 -7.724 1.00 77.19 190 THR A CA 1
ATOM 1416 C C . THR A 1 190 ? -5.788 -3.231 -7.417 1.00 77.19 190 THR A C 1
ATOM 1418 O O . THR A 1 190 ? -5.111 -2.714 -8.295 1.00 77.19 190 THR A O 1
ATOM 1421 N N . ASP A 1 191 ? -5.874 -2.759 -6.176 1.00 79.06 191 ASP A N 1
ATOM 1422 C CA . ASP A 1 191 ? -5.252 -1.538 -5.686 1.00 79.06 191 ASP A CA 1
ATOM 1423 C C . ASP A 1 191 ? -5.304 -1.499 -4.142 1.00 79.06 191 ASP A C 1
ATOM 1425 O O . ASP A 1 191 ? -5.961 -2.308 -3.468 1.00 79.06 191 ASP A O 1
ATOM 1429 N N . TRP A 1 192 ? -4.652 -0.494 -3.562 1.00 90.12 192 TRP A N 1
ATOM 1430 C CA . TRP A 1 192 ? -4.590 -0.260 -2.122 1.00 90.12 192 TRP A CA 1
ATOM 1431 C C . TRP A 1 192 ? -5.950 0.029 -1.476 1.00 90.12 192 TRP A C 1
ATOM 1433 O O . TRP A 1 192 ? -6.163 -0.240 -0.289 1.00 90.12 192 TRP A O 1
ATOM 1443 N N . ARG A 1 193 ? -6.907 0.606 -2.210 1.00 92.31 193 ARG A N 1
ATOM 1444 C CA . ARG A 1 193 ? -8.254 0.862 -1.682 1.00 92.31 193 ARG A CA 1
ATOM 1445 C C . ARG A 1 193 ? -9.020 -0.449 -1.534 1.00 92.31 193 ARG A C 1
ATOM 1447 O O . ARG A 1 193 ? -9.652 -0.639 -0.492 1.00 92.31 193 ARG A O 1
ATOM 1454 N N . ASN A 1 194 ? -8.938 -1.333 -2.524 1.00 95.31 194 ASN A N 1
ATOM 1455 C CA . ASN A 1 194 ? -9.504 -2.673 -2.472 1.00 95.31 194 ASN A CA 1
ATOM 1456 C C . ASN A 1 194 ? -8.880 -3.481 -1.325 1.00 95.31 194 ASN A C 1
ATOM 1458 O O . ASN A 1 194 ? -9.614 -3.992 -0.478 1.00 95.31 194 ASN A O 1
ATOM 1462 N N . PHE A 1 195 ? -7.548 -3.479 -1.209 1.00 97.62 195 PHE A N 1
ATOM 1463 C CA . PHE A 1 195 ? -6.853 -4.132 -0.099 1.00 97.62 195 PHE A CA 1
ATOM 1464 C C . PHE A 1 195 ? -7.305 -3.618 1.272 1.00 97.62 195 PHE A C 1
ATOM 1466 O O . PHE A 1 195 ? -7.688 -4.416 2.122 1.00 97.62 195 PHE A O 1
ATOM 1473 N N . ARG A 1 196 ? -7.350 -2.297 1.499 1.00 97.69 196 ARG A N 1
ATOM 1474 C CA . ARG A 1 196 ? -7.808 -1.737 2.787 1.00 97.69 196 ARG A CA 1
ATOM 1475 C C . ARG A 1 196 ? -9.238 -2.144 3.126 1.00 97.69 196 ARG A C 1
ATOM 1477 O O . ARG A 1 196 ? -9.540 -2.392 4.292 1.00 97.69 196 ARG A O 1
ATOM 1484 N N . GLN A 1 197 ? -10.126 -2.190 2.135 1.00 97.81 197 GLN A N 1
ATOM 1485 C CA . GLN A 1 197 ? -11.504 -2.611 2.361 1.00 97.81 197 GLN A CA 1
ATOM 1486 C C . GLN A 1 197 ? -11.568 -4.071 2.821 1.00 97.81 197 GLN A C 1
ATOM 1488 O O . GLN A 1 197 ? -12.243 -4.385 3.803 1.00 97.81 197 GLN A O 1
ATOM 1493 N N . GLU A 1 198 ? -10.850 -4.950 2.127 1.00 98.44 198 GLU A N 1
ATOM 1494 C CA . GLU A 1 198 ? -10.789 -6.375 2.443 1.00 98.44 198 GLU A CA 1
ATOM 1495 C C . GLU A 1 198 ? -10.046 -6.653 3.752 1.00 98.44 198 GLU A C 1
ATOM 1497 O O . GLU A 1 198 ? -10.461 -7.527 4.510 1.00 98.44 198 GLU A O 1
ATOM 1502 N N . PHE A 1 199 ? -9.029 -5.857 4.080 1.00 98.50 199 PHE A N 1
ATOM 1503 C CA . PHE A 1 199 ? -8.344 -5.902 5.365 1.00 98.50 199 PHE A CA 1
ATOM 1504 C C . PHE A 1 199 ? -9.319 -5.694 6.525 1.00 98.50 199 PHE A C 1
ATOM 1506 O O . PHE A 1 199 ? -9.367 -6.499 7.453 1.00 98.50 199 PHE A O 1
ATOM 1513 N N . TRP A 1 200 ? -10.153 -4.650 6.468 1.00 98.31 200 TRP A N 1
ATOM 1514 C CA . TRP A 1 200 ? -11.125 -4.401 7.534 1.00 98.31 200 TRP A CA 1
ATOM 1515 C C . TRP A 1 200 ? -12.207 -5.481 7.603 1.00 98.31 200 TRP A C 1
ATOM 1517 O O . TRP A 1 200 ? -12.613 -5.850 8.702 1.00 98.31 200 TRP A O 1
ATOM 1527 N N . LYS A 1 201 ? -12.627 -6.055 6.470 1.00 98.50 201 LYS A N 1
ATOM 1528 C CA . LYS A 1 201 ? -13.525 -7.222 6.492 1.00 98.50 201 LYS A CA 1
ATOM 1529 C C . LYS A 1 201 ? -12.867 -8.431 7.159 1.00 98.50 201 LYS A C 1
ATOM 1531 O O . LYS A 1 201 ? -13.519 -9.084 7.967 1.00 98.50 201 LYS A O 1
ATOM 1536 N N . ALA A 1 202 ? -11.588 -8.691 6.881 1.00 98.38 202 ALA A N 1
ATOM 1537 C CA . ALA A 1 202 ? -10.830 -9.774 7.505 1.00 98.38 202 ALA A CA 1
ATOM 1538 C C . ALA A 1 202 ? -10.666 -9.567 9.022 1.00 98.38 202 ALA A C 1
ATOM 1540 O O . ALA A 1 202 ? -10.827 -10.514 9.785 1.00 98.38 202 ALA A O 1
ATOM 1541 N N . VAL A 1 203 ? -10.459 -8.325 9.481 1.00 97.62 203 VAL A N 1
ATOM 1542 C CA . VAL A 1 203 ? -10.534 -7.977 10.916 1.00 97.62 203 VAL A CA 1
ATOM 1543 C C . VAL A 1 203 ? -11.918 -8.308 11.484 1.00 97.62 203 VAL A C 1
ATOM 1545 O O . VAL A 1 203 ? -12.022 -8.885 12.562 1.00 97.62 203 VAL A O 1
ATOM 1548 N N . GLY A 1 204 ? -12.991 -7.966 10.764 1.00 97.50 204 GLY A N 1
ATOM 1549 C CA . GLY A 1 204 ? -14.365 -8.249 11.185 1.00 97.50 204 GLY A CA 1
ATOM 1550 C C . GLY A 1 204 ? -14.735 -9.732 11.202 1.00 97.50 204 GLY A C 1
ATOM 1551 O O . GLY A 1 204 ? -15.637 -10.119 11.940 1.00 97.50 204 GLY A O 1
ATOM 1552 N N . ALA A 1 205 ? -14.030 -10.557 10.431 1.00 98.00 205 ALA A N 1
ATOM 1553 C CA . ALA A 1 205 ? -14.197 -12.004 10.412 1.00 98.00 205 ALA A CA 1
ATOM 1554 C C . ALA A 1 205 ? -13.529 -12.709 11.606 1.00 98.00 205 ALA A C 1
ATOM 1556 O O . ALA A 1 205 ? -13.772 -13.895 11.803 1.00 98.00 205 ALA A O 1
ATOM 1557 N N . VAL A 1 206 ? -12.724 -11.996 12.407 1.00 96.75 206 VAL A N 1
ATOM 1558 C CA . VAL A 1 206 ? -12.112 -12.508 13.642 1.00 96.75 206 VAL A CA 1
ATOM 1559 C C . VAL A 1 206 ? -12.918 -12.002 14.849 1.00 96.75 206 VAL A C 1
ATOM 1561 O O . VAL A 1 206 ? -12.790 -10.827 15.221 1.00 96.75 206 VAL A O 1
ATOM 1564 N N . PRO A 1 207 ? -13.765 -12.838 15.479 1.00 95.12 207 PRO A N 1
ATOM 1565 C CA . PRO A 1 207 ? -14.661 -12.400 16.550 1.00 95.12 207 PRO A CA 1
ATOM 1566 C C . PRO A 1 207 ? -13.930 -11.771 17.740 1.00 95.12 207 PRO A C 1
ATOM 1568 O O . PRO A 1 207 ? -14.396 -10.771 18.288 1.00 95.12 207 PRO A O 1
ATOM 1571 N N . GLU A 1 208 ? -12.764 -12.303 18.106 1.00 93.50 208 GLU A N 1
ATOM 1572 C CA . GLU A 1 208 ? -11.933 -11.828 19.215 1.00 93.50 208 GLU A CA 1
ATOM 1573 C C . GLU A 1 208 ? -11.397 -10.411 18.975 1.00 93.50 208 GLU A C 1
ATOM 1575 O O . GLU A 1 208 ? -11.256 -9.639 19.923 1.00 93.50 208 GLU A O 1
ATOM 1580 N N . LEU A 1 209 ? -11.137 -10.042 17.714 1.00 93.88 209 LEU A N 1
ATOM 1581 C CA . LEU A 1 209 ? -10.769 -8.679 17.324 1.00 93.88 209 LEU A CA 1
ATOM 1582 C C . LEU A 1 209 ? -11.992 -7.773 17.267 1.00 93.88 209 LEU A C 1
ATOM 1584 O O . LEU A 1 209 ? -11.976 -6.675 17.826 1.00 93.88 209 LEU A O 1
ATOM 1588 N N . LEU A 1 210 ? -13.067 -8.223 16.616 1.00 95.06 210 LEU A N 1
ATOM 1589 C CA . LEU A 1 210 ? -14.281 -7.427 16.446 1.00 95.06 210 LEU A CA 1
ATOM 1590 C C . LEU A 1 210 ? -14.908 -7.053 17.800 1.00 95.06 210 LEU A C 1
ATOM 1592 O O . LEU A 1 210 ? -15.357 -5.917 17.988 1.00 95.06 210 LEU A O 1
ATOM 1596 N N . ALA A 1 211 ? -14.872 -7.968 18.772 1.00 93.81 211 ALA A N 1
ATOM 1597 C CA . ALA A 1 211 ? -15.344 -7.750 20.138 1.00 93.81 211 ALA A CA 1
ATOM 1598 C C . ALA A 1 211 ? -14.600 -6.616 20.868 1.00 93.81 211 ALA A C 1
ATOM 1600 O O . ALA A 1 211 ? -15.139 -6.027 21.806 1.00 93.81 211 ALA A O 1
ATOM 1601 N N . GLN A 1 212 ? -13.396 -6.242 20.421 1.00 91.69 212 GLN A N 1
ATOM 1602 C CA . GLN A 1 212 ? -12.654 -5.123 21.003 1.00 91.69 212 GLN A CA 1
ATOM 1603 C C . GLN A 1 212 ? -13.243 -3.763 20.610 1.00 91.69 212 GLN A C 1
ATOM 1605 O O . GLN A 1 212 ? -12.918 -2.760 21.243 1.00 91.69 212 GLN A O 1
ATOM 1610 N N . PHE A 1 213 ? -14.114 -3.674 19.606 1.00 91.88 213 PHE A N 1
ATOM 1611 C CA . PHE A 1 213 ? -14.662 -2.405 19.129 1.00 91.88 213 PHE A CA 1
ATOM 1612 C C . PHE A 1 213 ? -16.094 -2.168 19.621 1.00 91.88 213 PHE A C 1
ATOM 1614 O O . PHE A 1 213 ? -16.870 -3.096 19.810 1.00 91.88 213 PHE A O 1
ATOM 1621 N N . LYS A 1 214 ? -16.472 -0.895 19.804 1.00 93.00 214 LYS A N 1
ATOM 1622 C CA . LYS A 1 214 ? -17.864 -0.516 20.106 1.00 93.00 214 LYS A CA 1
ATOM 1623 C C . LYS A 1 214 ? -18.797 -0.815 18.914 1.00 93.00 214 LYS A C 1
ATOM 1625 O O . LYS A 1 214 ? -18.304 -0.776 17.783 1.00 93.00 214 LYS A O 1
ATOM 1630 N N . PRO A 1 215 ? -20.118 -0.982 19.118 1.00 96.88 215 PRO A N 1
ATOM 1631 C CA . PRO A 1 215 ? -21.056 -1.382 18.060 1.00 96.88 215 PRO A CA 1
ATOM 1632 C C . PRO A 1 215 ? -20.969 -0.560 16.763 1.00 96.88 215 PRO A C 1
ATOM 1634 O O . PRO A 1 215 ? -20.887 -1.133 15.680 1.00 96.88 215 PRO A O 1
ATOM 1637 N N . ASP A 1 216 ? -20.862 0.773 16.846 1.00 96.25 216 ASP A N 1
ATOM 1638 C CA . ASP A 1 216 ? -20.702 1.617 15.646 1.00 96.25 216 ASP A CA 1
ATOM 1639 C C . ASP A 1 216 ? -19.449 1.260 14.836 1.00 96.25 216 ASP A C 1
ATOM 1641 O O . ASP A 1 216 ? -19.451 1.268 13.607 1.00 96.25 216 ASP A O 1
ATOM 1645 N N . ASN A 1 217 ? -18.342 0.984 15.532 1.00 95.94 217 ASN A N 1
ATOM 1646 C CA . ASN A 1 217 ? -17.082 0.626 14.896 1.00 95.94 217 ASN A CA 1
ATOM 1647 C C . ASN A 1 217 ? -17.134 -0.807 14.360 1.00 95.94 217 ASN A C 1
ATOM 1649 O O . ASN A 1 217 ? -16.593 -1.042 13.286 1.00 95.94 217 ASN A O 1
ATOM 1653 N N . GLN A 1 218 ? -17.831 -1.724 15.035 1.00 97.69 218 GLN A N 1
ATOM 1654 C CA . GLN A 1 218 ? -18.072 -3.071 14.515 1.00 97.69 218 GLN A CA 1
ATOM 1655 C C . GLN A 1 218 ? -18.827 -3.020 13.182 1.00 97.69 218 GLN A C 1
ATOM 1657 O O . GLN A 1 218 ? -18.376 -3.604 12.201 1.00 97.69 218 GLN A O 1
ATOM 1662 N N . ALA A 1 219 ? -19.908 -2.237 13.103 1.00 98.00 219 ALA A N 1
ATOM 1663 C CA . ALA A 1 219 ? -20.671 -2.061 11.866 1.00 98.00 219 ALA A CA 1
ATOM 1664 C C . ALA A 1 219 ? -19.817 -1.480 10.724 1.00 98.00 219 ALA A C 1
ATOM 1666 O O . ALA A 1 219 ? -19.947 -1.887 9.570 1.00 98.00 219 ALA A O 1
ATOM 1667 N N . ARG A 1 220 ? -18.906 -0.546 11.033 1.00 97.94 220 ARG A N 1
ATOM 1668 C CA . ARG A 1 220 ? -17.954 -0.003 10.050 1.00 97.94 220 ARG A CA 1
ATOM 1669 C C . ARG A 1 220 ? -16.977 -1.066 9.556 1.00 97.94 220 ARG A C 1
ATOM 1671 O O . ARG A 1 220 ? -16.829 -1.202 8.345 1.00 97.94 220 ARG A O 1
ATOM 1678 N N . ILE A 1 221 ? -16.361 -1.811 10.472 1.00 97.69 221 ILE A N 1
ATOM 1679 C CA . ILE A 1 221 ? -15.392 -2.872 10.165 1.00 97.69 221 ILE A CA 1
ATOM 1680 C C . ILE A 1 221 ? -16.040 -3.937 9.272 1.00 97.69 221 ILE A C 1
ATOM 1682 O O . ILE A 1 221 ? -15.503 -4.249 8.212 1.00 97.69 221 ILE A O 1
ATOM 1686 N N . LEU A 1 222 ? -17.241 -4.409 9.626 1.00 97.44 222 LEU A N 1
ATOM 1687 C CA . LEU A 1 222 ? -18.003 -5.381 8.830 1.00 97.44 222 LEU A CA 1
ATOM 1688 C C . LEU A 1 222 ? -18.351 -4.860 7.423 1.00 97.44 222 LEU A C 1
ATOM 1690 O O . LEU A 1 222 ? -18.425 -5.634 6.473 1.00 97.44 222 LEU A O 1
ATOM 1694 N N . ALA A 1 223 ? -18.506 -3.544 7.258 1.00 97.56 223 ALA A N 1
ATOM 1695 C CA . ALA A 1 223 ? -18.688 -2.900 5.956 1.00 97.56 223 ALA A CA 1
ATOM 1696 C C . ALA A 1 223 ? -17.365 -2.643 5.192 1.00 97.56 223 ALA A C 1
ATOM 1698 O O . ALA A 1 223 ? -17.375 -1.972 4.156 1.00 97.56 223 ALA A O 1
ATOM 1699 N N . GLY A 1 224 ? -16.224 -3.126 5.697 1.00 97.25 224 GLY A N 1
ATOM 1700 C CA . GLY A 1 224 ? -14.892 -2.893 5.133 1.00 97.25 224 GLY A CA 1
ATOM 1701 C C . GLY A 1 224 ? -14.379 -1.464 5.324 1.00 97.25 224 GLY A C 1
ATOM 1702 O O . GLY A 1 224 ? -13.566 -0.978 4.540 1.00 97.25 224 GLY A O 1
ATOM 1703 N N . LYS A 1 225 ? -14.889 -0.739 6.323 1.00 96.88 225 LYS A N 1
ATOM 1704 C CA . LYS A 1 225 ? -14.479 0.635 6.635 1.00 96.88 225 LYS A CA 1
ATOM 1705 C C . LYS A 1 225 ? -13.642 0.657 7.913 1.00 96.88 225 LYS A C 1
ATOM 1707 O O . LYS A 1 225 ? -13.979 -0.045 8.867 1.00 96.88 225 LYS A O 1
ATOM 1712 N N . PRO A 1 226 ? -12.632 1.539 8.003 1.00 94.50 226 PRO A N 1
ATOM 1713 C CA . PRO A 1 226 ? -11.845 1.663 9.217 1.00 94.50 226 PRO A CA 1
ATOM 1714 C C . PRO A 1 226 ? -12.715 2.086 10.408 1.00 94.50 226 PRO A C 1
ATOM 1716 O O . PRO A 1 226 ? -13.598 2.955 10.255 1.00 94.50 226 PRO A O 1
ATOM 1719 N N . PRO A 1 227 ? -12.460 1.533 11.607 1.00 94.69 227 PRO A N 1
ATOM 1720 C CA . PRO A 1 227 ? -13.059 2.031 12.830 1.00 94.69 227 PRO A CA 1
ATOM 1721 C C . PRO A 1 227 ? -12.600 3.470 13.088 1.00 94.69 227 PRO A C 1
ATOM 1723 O O . PRO A 1 227 ? -11.523 3.902 12.673 1.00 94.69 227 PRO A O 1
ATOM 1726 N N . THR A 1 228 ? -13.439 4.233 13.780 1.00 93.06 228 THR A N 1
ATOM 1727 C CA . THR A 1 228 ? -13.078 5.580 14.234 1.00 93.06 228 THR A CA 1
ATOM 1728 C C . THR A 1 228 ? -12.029 5.463 15.334 1.00 93.06 228 THR A C 1
ATOM 1730 O O . THR A 1 228 ? -12.252 4.732 16.305 1.00 93.06 228 THR A O 1
ATOM 1733 N N . ALA A 1 229 ? -10.919 6.185 15.189 1.00 91.19 229 ALA A N 1
ATOM 1734 C CA . ALA A 1 229 ? -9.854 6.242 16.179 1.00 91.19 229 ALA A CA 1
ATOM 1735 C C . ALA A 1 229 ? -10.267 7.090 17.400 1.00 91.19 229 ALA A C 1
ATOM 1737 O O . ALA A 1 229 ? -11.210 7.891 17.309 1.00 91.19 229 ALA A O 1
ATOM 1738 N N . PRO A 1 230 ? -9.582 6.955 18.551 1.00 88.81 230 PRO A N 1
ATOM 1739 C CA . PRO A 1 230 ? -9.742 7.878 19.673 1.00 88.81 230 PRO A CA 1
ATOM 1740 C C . PRO A 1 230 ? -9.513 9.332 19.238 1.00 88.81 230 PRO A C 1
ATOM 1742 O O . PRO A 1 230 ? -8.674 9.597 18.378 1.00 88.81 230 PRO A O 1
ATOM 1745 N N . LYS A 1 231 ? -10.223 10.291 19.853 1.00 88.56 231 LYS A N 1
ATOM 1746 C CA . LYS A 1 231 ? -10.142 11.721 19.481 1.00 88.56 231 LYS A CA 1
ATOM 1747 C C . LYS A 1 231 ? -8.710 12.270 19.476 1.00 88.56 231 LYS A C 1
ATOM 1749 O O . LYS A 1 231 ? -8.394 13.112 18.645 1.00 88.56 231 LYS A O 1
ATOM 1754 N N . ALA A 1 232 ? -7.850 11.778 20.371 1.00 86.50 232 ALA A N 1
ATOM 1755 C CA . ALA A 1 232 ? -6.445 12.180 20.450 1.00 86.50 232 ALA A CA 1
ATOM 1756 C C . ALA A 1 232 ? -5.649 11.884 19.160 1.00 86.50 232 ALA A C 1
ATOM 1758 O O . ALA A 1 232 ? -4.689 12.593 18.865 1.00 86.50 232 ALA A O 1
ATOM 1759 N N . GLY A 1 233 ? -6.071 10.882 18.381 1.00 86.25 233 GLY A N 1
ATOM 1760 C CA . GLY A 1 233 ? -5.448 10.479 17.120 1.00 86.25 233 GLY A CA 1
ATOM 1761 C C . GLY A 1 233 ? -6.081 11.085 15.861 1.00 86.25 233 GLY A C 1
ATOM 1762 O O . GLY A 1 233 ? -5.713 10.688 14.757 1.00 86.25 233 GLY A O 1
ATOM 1763 N N . HIS A 1 234 ? -7.046 12.006 15.989 1.00 91.06 234 HIS A N 1
ATOM 1764 C CA . HIS A 1 234 ? -7.691 12.650 14.835 1.00 91.06 234 HIS A CA 1
ATOM 1765 C C . HIS A 1 234 ? -6.786 13.717 14.209 1.00 91.06 234 HIS A C 1
ATOM 1767 O O . HIS A 1 234 ? -6.138 14.489 14.915 1.00 91.06 234 HIS A O 1
ATOM 1773 N N . LEU A 1 235 ? -6.813 13.803 12.879 1.00 86.94 235 LEU A N 1
ATOM 1774 C CA . LEU A 1 235 ? -6.134 14.823 12.083 1.00 86.94 235 LEU A CA 1
ATOM 1775 C C . LEU A 1 235 ? -7.154 15.491 11.147 1.00 86.94 235 LEU A C 1
ATOM 1777 O O . LEU A 1 235 ? -7.433 15.017 10.045 1.00 86.94 235 LEU A O 1
ATOM 1781 N N . GLY A 1 236 ? -7.779 16.574 11.618 1.00 90.56 236 GLY A N 1
ATOM 1782 C CA . GLY A 1 236 ? -8.856 17.255 10.893 1.00 90.56 236 GLY A CA 1
ATOM 1783 C C . GLY A 1 236 ? -10.025 16.313 10.568 1.00 90.56 236 GLY A C 1
ATOM 1784 O O . GLY A 1 236 ? -10.716 15.813 11.460 1.00 90.56 236 GLY A O 1
ATOM 1785 N N . ASN A 1 237 ? -10.251 16.057 9.277 1.00 91.38 237 ASN A N 1
ATOM 1786 C CA . ASN A 1 237 ? -11.285 15.127 8.807 1.00 91.38 237 ASN A CA 1
ATOM 1787 C C . ASN A 1 237 ? -10.825 13.657 8.757 1.00 91.38 237 ASN A C 1
ATOM 1789 O O . ASN A 1 237 ? -11.671 12.766 8.656 1.00 91.38 237 ASN A O 1
ATOM 1793 N N . ARG A 1 238 ? -9.521 13.377 8.902 1.00 90.81 238 ARG A N 1
ATOM 1794 C CA . ARG A 1 238 ? -8.979 12.018 9.051 1.00 90.81 238 ARG A CA 1
ATOM 1795 C C . ARG A 1 238 ? -9.182 11.563 10.502 1.00 90.81 238 ARG A C 1
ATOM 1797 O O . ARG A 1 238 ? -8.413 11.896 11.401 1.00 90.81 238 ARG A O 1
ATOM 1804 N N . ARG A 1 239 ? -10.295 10.866 10.753 1.00 93.12 239 ARG A N 1
ATOM 1805 C CA . ARG A 1 239 ? -10.735 10.445 12.106 1.00 93.12 239 ARG A CA 1
ATOM 1806 C C . ARG A 1 239 ? -10.637 8.936 12.354 1.00 93.12 239 ARG A C 1
ATOM 1808 O O . ARG A 1 239 ? -10.982 8.467 13.437 1.00 93.12 239 ARG A O 1
ATOM 1815 N N . GLY A 1 240 ? -10.265 8.165 11.337 1.00 91.56 240 GLY A N 1
ATOM 1816 C CA . GLY A 1 240 ? -10.162 6.709 11.407 1.00 91.56 240 GLY A CA 1
ATOM 1817 C C . GLY A 1 240 ? -8.761 6.231 11.767 1.00 91.56 240 GLY A C 1
ATOM 1818 O O . GLY A 1 240 ? -7.821 7.022 11.840 1.00 91.56 240 GLY A O 1
ATOM 1819 N N . PHE A 1 241 ? -8.648 4.921 11.958 1.00 92.81 241 PHE A N 1
ATOM 1820 C CA . PHE A 1 241 ? -7.376 4.237 11.757 1.00 92.81 241 PHE A CA 1
ATOM 1821 C C . PHE A 1 241 ? -7.071 4.145 10.261 1.00 92.81 241 PHE A C 1
ATOM 1823 O O . PHE A 1 241 ? -7.972 3.977 9.435 1.00 92.81 241 PHE A O 1
ATOM 1830 N N . GLU A 1 242 ? -5.799 4.253 9.929 1.00 92.19 242 GLU A N 1
ATOM 1831 C CA . GLU A 1 242 ? -5.257 4.196 8.583 1.00 92.19 242 GLU A CA 1
ATOM 1832 C C . GLU A 1 242 ? -4.250 3.054 8.506 1.00 92.19 242 GLU A C 1
ATOM 1834 O O . GLU A 1 242 ? -3.678 2.648 9.518 1.00 92.19 242 GLU A O 1
ATOM 1839 N N . LEU A 1 243 ? -4.115 2.498 7.305 1.00 93.62 243 LEU A N 1
ATOM 1840 C CA . LEU A 1 243 ? -3.091 1.513 7.001 1.00 93.62 243 LEU A CA 1
ATOM 1841 C C . LEU A 1 243 ? -1.979 2.221 6.253 1.00 93.62 243 LEU A C 1
ATOM 1843 O O . LEU A 1 243 ? -2.267 2.935 5.285 1.00 93.62 243 LEU A O 1
ATOM 1847 N N . ASP A 1 244 ? -0.749 1.955 6.661 1.00 88.56 244 ASP A N 1
ATOM 1848 C CA . ASP A 1 244 ? 0.437 2.483 6.006 1.00 88.56 244 ASP A CA 1
ATOM 1849 C C . ASP A 1 244 ? 1.592 1.486 6.045 1.00 88.56 244 ASP A C 1
ATOM 1851 O O . ASP A 1 244 ? 1.521 0.471 6.739 1.00 88.56 244 ASP A O 1
ATOM 1855 N N . HIS A 1 245 ? 2.632 1.772 5.275 1.00 88.19 245 HIS A N 1
ATOM 1856 C CA . HIS A 1 245 ? 3.856 0.993 5.240 1.00 88.19 245 HIS A CA 1
ATOM 1857 C C . HIS A 1 245 ? 4.829 1.527 6.292 1.00 88.19 245 HIS A C 1
ATOM 1859 O O . HIS A 1 245 ? 4.953 2.737 6.463 1.00 88.19 245 HIS A O 1
ATOM 1865 N N . MET A 1 246 ? 5.494 0.636 7.023 1.00 83.12 246 MET A N 1
ATOM 1866 C CA . MET A 1 246 ? 6.487 1.024 8.031 1.00 83.12 246 MET A CA 1
ATOM 1867 C C . MET A 1 246 ? 7.815 1.395 7.393 1.00 83.12 246 MET A C 1
ATOM 1869 O O . MET A 1 246 ? 8.387 2.429 7.723 1.00 83.12 246 MET A O 1
ATOM 1873 N N . ASP A 1 247 ? 8.274 0.557 6.469 1.00 80.81 247 ASP A N 1
ATOM 1874 C CA . ASP A 1 247 ? 9.365 0.872 5.566 1.00 80.81 247 ASP A CA 1
ATOM 1875 C C . ASP A 1 247 ? 8.763 1.535 4.315 1.00 80.81 247 ASP A C 1
ATOM 1877 O O . ASP A 1 247 ? 7.805 0.985 3.747 1.00 80.81 247 ASP A O 1
ATOM 1881 N N . PRO A 1 248 ? 9.297 2.686 3.859 1.00 71.50 248 PRO A N 1
ATOM 1882 C CA . PRO A 1 248 ? 8.831 3.347 2.648 1.00 71.50 248 PRO A CA 1
ATOM 1883 C C . PRO A 1 248 ? 8.805 2.400 1.451 1.00 71.50 248 PRO A C 1
ATOM 1885 O O . PRO A 1 248 ? 9.696 1.567 1.272 1.00 71.50 248 PRO A O 1
ATOM 1888 N N . LEU A 1 249 ? 7.789 2.555 0.602 1.00 66.31 249 LEU A N 1
ATOM 1889 C CA . LEU A 1 249 ? 7.705 1.768 -0.616 1.00 66.31 249 LEU A CA 1
ATOM 1890 C C . LEU A 1 249 ? 8.803 2.179 -1.596 1.00 66.31 249 LEU A C 1
ATOM 1892 O O . LEU A 1 249 ? 8.956 3.350 -1.960 1.00 66.31 249 LEU A O 1
ATOM 1896 N N . ASP A 1 250 ? 9.528 1.177 -2.077 1.00 56.00 250 ASP A N 1
ATOM 1897 C CA . ASP A 1 250 ? 10.480 1.334 -3.156 1.00 56.00 250 ASP A CA 1
ATOM 1898 C C . ASP A 1 250 ? 10.116 0.409 -4.313 1.00 56.00 250 ASP A C 1
ATOM 1900 O O . ASP A 1 250 ? 9.848 -0.771 -4.112 1.00 56.00 250 ASP A O 1
ATOM 1904 N N . ILE A 1 251 ? 10.130 0.947 -5.532 1.00 47.91 251 ILE A N 1
ATOM 1905 C CA . ILE A 1 251 ? 9.878 0.187 -6.759 1.00 47.91 251 ILE A CA 1
ATOM 1906 C C . ILE A 1 251 ? 10.952 -0.886 -6.993 1.00 47.91 251 ILE A C 1
ATOM 1908 O O . ILE A 1 251 ? 10.725 -1.857 -7.707 1.00 47.91 251 ILE A O 1
ATOM 1912 N N . THR A 1 252 ? 12.106 -0.716 -6.347 1.00 42.09 252 THR A N 1
ATOM 1913 C CA . THR A 1 252 ? 13.283 -1.595 -6.391 1.00 42.09 252 THR A CA 1
ATOM 1914 C C . THR A 1 252 ? 13.468 -2.370 -5.082 1.00 42.09 252 THR A C 1
ATOM 1916 O O . THR A 1 252 ? 14.345 -3.232 -4.967 1.00 42.09 252 THR A O 1
ATOM 1919 N N . GLY A 1 253 ? 12.658 -2.028 -4.075 1.00 49.78 253 GLY A N 1
ATOM 1920 C CA . GLY A 1 253 ? 12.804 -2.495 -2.712 1.00 49.78 253 GLY A CA 1
ATOM 1921 C C . GLY A 1 253 ? 12.400 -3.954 -2.551 1.00 49.78 253 GLY A C 1
ATOM 1922 O O . GLY A 1 253 ? 11.610 -4.487 -3.329 1.00 49.78 253 GLY A O 1
ATOM 1923 N N . PRO A 1 254 ? 12.897 -4.616 -1.496 1.00 47.19 254 PRO A N 1
ATOM 1924 C CA . PRO A 1 254 ? 12.586 -6.018 -1.237 1.00 47.19 254 PRO A CA 1
ATOM 1925 C C . PRO A 1 254 ? 11.140 -6.241 -0.767 1.00 47.19 254 PRO A C 1
ATOM 1927 O O . PRO A 1 254 ? 10.713 -7.388 -0.666 1.00 47.19 254 PRO A O 1
ATOM 1930 N N . ARG A 1 255 ? 10.401 -5.170 -0.440 1.00 63.75 255 ARG A N 1
ATOM 1931 C CA . ARG A 1 255 ? 9.062 -5.222 0.155 1.00 63.75 255 ARG A CA 1
ATOM 1932 C C . ARG A 1 255 ? 8.022 -4.665 -0.808 1.00 63.75 255 ARG A C 1
ATOM 1934 O O . ARG A 1 255 ? 8.104 -3.508 -1.216 1.00 63.75 255 ARG A O 1
ATOM 1941 N N . GLY A 1 256 ? 7.040 -5.490 -1.157 1.00 73.31 256 GLY A N 1
ATOM 1942 C CA . GLY A 1 256 ? 5.939 -5.091 -2.030 1.00 73.31 256 GLY A CA 1
ATOM 1943 C C . GLY A 1 256 ? 4.840 -4.314 -1.300 1.00 73.31 256 GLY A C 1
ATOM 1944 O O . GLY A 1 256 ? 4.749 -4.320 -0.076 1.00 73.31 256 GLY A O 1
ATOM 1945 N N . VAL A 1 257 ? 3.939 -3.707 -2.075 1.00 84.31 257 VAL A N 1
ATOM 1946 C CA . VAL A 1 257 ? 2.766 -2.944 -1.588 1.00 84.31 257 VAL A CA 1
ATOM 1947 C C . VAL A 1 257 ? 1.868 -3.763 -0.656 1.00 84.31 257 VAL A C 1
ATOM 1949 O O . VAL A 1 257 ? 1.237 -3.229 0.246 1.00 84.31 257 VAL A O 1
ATOM 1952 N N . TYR A 1 258 ? 1.798 -5.076 -0.868 1.00 88.81 258 TYR A N 1
ATOM 1953 C CA . TYR A 1 258 ? 0.942 -5.981 -0.098 1.00 88.81 258 TYR A CA 1
ATOM 1954 C C . TYR A 1 258 ? 1.750 -6.901 0.836 1.00 88.81 258 TYR A C 1
ATOM 1956 O O . TYR A 1 258 ? 1.287 -7.987 1.186 1.00 88.81 258 TYR A O 1
ATOM 1964 N N . ASP A 1 259 ? 2.962 -6.485 1.220 1.00 92.25 259 ASP A N 1
ATOM 1965 C CA . ASP A 1 259 ? 3.762 -7.146 2.256 1.00 92.25 259 ASP A CA 1
ATOM 1966 C C . ASP A 1 259 ? 3.118 -6.915 3.633 1.00 92.25 259 ASP A C 1
ATOM 1968 O O . ASP A 1 259 ? 3.179 -5.820 4.198 1.00 92.25 259 ASP A O 1
ATOM 1972 N N . LEU A 1 260 ? 2.494 -7.957 4.183 1.00 95.38 260 LEU A N 1
ATOM 1973 C CA . LEU A 1 260 ? 1.782 -7.899 5.459 1.00 95.38 260 LEU A CA 1
ATOM 1974 C C . LEU A 1 260 ? 2.718 -7.614 6.644 1.00 95.38 260 LEU A C 1
ATOM 1976 O O . LEU A 1 260 ? 2.265 -7.038 7.635 1.00 95.38 260 LEU A O 1
ATOM 1980 N N . ASP A 1 261 ? 4.008 -7.950 6.542 1.00 91.94 261 ASP A N 1
ATOM 1981 C CA . ASP A 1 261 ? 5.006 -7.634 7.571 1.00 91.94 261 ASP A CA 1
ATOM 1982 C C . ASP A 1 261 ? 5.367 -6.145 7.585 1.00 91.94 261 ASP A C 1
ATOM 1984 O O . ASP A 1 261 ? 5.794 -5.617 8.621 1.00 91.94 261 ASP A O 1
ATOM 1988 N N . ASN A 1 262 ? 5.168 -5.465 6.451 1.00 91.25 262 ASN A N 1
ATOM 1989 C CA . ASN A 1 262 ? 5.445 -4.044 6.281 1.00 91.25 262 ASN A CA 1
ATOM 1990 C C . ASN A 1 262 ? 4.242 -3.144 6.578 1.00 91.25 262 ASN A C 1
ATOM 1992 O O . ASN A 1 262 ? 4.374 -1.926 6.546 1.00 91.25 262 ASN A O 1
ATOM 1996 N N . ILE A 1 263 ? 3.071 -3.699 6.889 1.00 93.06 263 ILE A N 1
ATOM 1997 C CA . ILE A 1 263 ? 1.863 -2.901 7.113 1.00 93.06 263 ILE A CA 1
ATOM 1998 C C . ILE A 1 263 ? 1.667 -2.600 8.599 1.00 93.06 263 ILE A C 1
ATOM 2000 O O . ILE A 1 263 ? 1.680 -3.487 9.458 1.00 93.06 263 ILE A O 1
ATOM 2004 N N . MET A 1 264 ? 1.429 -1.326 8.896 1.00 91.38 264 MET A N 1
ATOM 2005 C CA . MET A 1 264 ? 0.981 -0.845 10.194 1.00 91.38 264 MET A CA 1
ATOM 2006 C C . MET A 1 264 ? -0.433 -0.283 10.138 1.00 91.38 264 MET A C 1
ATOM 2008 O O . MET A 1 264 ? -0.914 0.168 9.101 1.00 91.38 264 MET A O 1
ATOM 2012 N N . VAL A 1 265 ? -1.086 -0.285 11.296 1.00 93.12 265 VAL A N 1
ATOM 2013 C CA . VAL A 1 265 ? -2.392 0.322 11.531 1.00 93.12 265 VAL A CA 1
ATOM 2014 C C . VAL A 1 265 ? -2.224 1.418 12.575 1.00 93.12 265 VAL A C 1
ATOM 2016 O O . VAL A 1 265 ? -1.907 1.130 13.727 1.00 93.12 265 VAL A O 1
ATOM 2019 N N . ALA A 1 266 ? -2.447 2.673 12.196 1.00 90.62 266 ALA A N 1
ATOM 2020 C CA . ALA A 1 266 ? -2.225 3.822 13.072 1.00 90.62 266 ALA A CA 1
ATOM 2021 C C . ALA A 1 266 ? -3.379 4.833 12.986 1.00 90.62 266 ALA A C 1
ATOM 2023 O O . ALA A 1 266 ? -4.019 4.963 11.943 1.00 90.62 266 ALA A O 1
ATOM 2024 N N . PRO A 1 267 ? -3.690 5.585 14.055 1.00 89.44 267 PRO A N 1
ATOM 2025 C CA . PRO A 1 267 ? -4.544 6.764 13.936 1.00 89.44 267 PRO A CA 1
ATOM 2026 C C . PRO A 1 267 ? -3.916 7.805 13.006 1.00 89.44 267 PRO A C 1
ATOM 2028 O O . PRO A 1 267 ? -2.708 8.014 13.053 1.00 89.44 267 PRO A O 1
ATOM 2031 N N . ALA A 1 268 ? -4.730 8.530 12.241 1.00 87.31 268 ALA A N 1
ATOM 2032 C CA . ALA A 1 268 ? -4.246 9.464 11.219 1.00 87.31 268 ALA A CA 1
ATOM 2033 C C . ALA A 1 268 ? -3.193 10.482 11.693 1.00 87.31 268 ALA A C 1
ATOM 2035 O O . ALA A 1 268 ? -2.232 10.770 10.985 1.00 87.31 268 ALA A O 1
ATOM 2036 N N . LYS A 1 269 ? -3.349 11.031 12.905 1.00 85.31 269 LYS A N 1
ATOM 2037 C CA . LYS A 1 269 ? -2.368 11.974 13.463 1.00 85.31 269 LYS A CA 1
ATOM 2038 C C . LYS A 1 269 ? -1.016 11.314 13.746 1.00 85.31 269 LYS A C 1
ATOM 2040 O O . LYS A 1 269 ? 0.017 11.950 13.578 1.00 85.31 269 LYS A O 1
ATOM 2045 N N . VAL A 1 270 ? -1.039 10.062 14.197 1.00 83.50 270 VAL A N 1
ATOM 2046 C CA . VAL A 1 270 ? 0.166 9.262 14.442 1.00 83.50 270 VAL A CA 1
ATOM 2047 C C . VAL A 1 270 ? 0.777 8.843 13.105 1.00 83.50 270 VAL A C 1
ATOM 2049 O O . VAL A 1 270 ? 1.983 8.962 12.940 1.00 83.50 270 VAL A O 1
ATOM 2052 N N . ASN A 1 271 ? -0.046 8.468 12.124 1.00 80.19 271 ASN A N 1
ATOM 2053 C CA . ASN A 1 271 ? 0.409 8.096 10.786 1.00 80.19 271 ASN A CA 1
ATOM 2054 C C . ASN A 1 271 ? 1.224 9.206 10.110 1.00 80.19 271 ASN A C 1
ATOM 2056 O O . ASN A 1 271 ? 2.342 8.967 9.673 1.00 80.19 271 ASN A O 1
ATOM 2060 N N . LEU A 1 272 ? 0.721 10.447 10.144 1.00 76.62 272 LEU A N 1
ATOM 2061 C CA . LEU A 1 272 ? 1.420 11.605 9.575 1.00 76.62 272 LEU A CA 1
ATOM 2062 C C . LEU A 1 272 ? 2.843 11.779 10.135 1.00 76.62 272 LEU A C 1
ATOM 2064 O O . LEU A 1 272 ? 3.737 12.231 9.424 1.00 76.62 272 LEU A O 1
ATOM 2068 N N . SER A 1 273 ? 3.070 11.423 11.404 1.00 59.22 273 SER A N 1
ATOM 2069 C CA . SER A 1 273 ? 4.403 11.542 12.005 1.00 59.22 273 SER A CA 1
ATOM 2070 C C . SER A 1 273 ? 5.425 10.570 11.412 1.00 59.22 273 SER A C 1
ATOM 2072 O O . SER A 1 273 ? 6.609 10.873 11.454 1.00 59.22 273 SER A O 1
ATOM 2074 N N . PHE A 1 274 ? 4.986 9.460 10.811 1.00 58.69 274 PHE A N 1
ATOM 2075 C CA . PHE A 1 274 ? 5.853 8.539 10.070 1.00 58.69 274 PHE A CA 1
ATOM 2076 C C . PHE A 1 274 ? 6.073 8.977 8.616 1.00 58.69 274 PHE A C 1
ATOM 2078 O O . PHE A 1 274 ? 7.109 8.667 8.046 1.00 58.69 274 PHE A O 1
ATOM 2085 N N . GLU A 1 275 ? 5.145 9.747 8.041 1.00 55.47 275 GLU A N 1
ATOM 2086 C CA . GLU A 1 275 ? 5.240 10.296 6.676 1.00 55.47 275 GLU A CA 1
ATOM 2087 C C . GLU A 1 275 ? 6.205 11.506 6.572 1.00 55.47 275 GLU A C 1
ATOM 2089 O O . GLU A 1 275 ? 6.463 11.996 5.478 1.00 55.47 275 GLU A O 1
ATOM 2094 N N . SER A 1 276 ? 6.712 12.028 7.698 1.00 42.50 276 SER A N 1
ATOM 2095 C CA . SER A 1 276 ? 7.464 13.299 7.770 1.00 42.50 276 SER A CA 1
ATOM 2096 C C . SER A 1 276 ? 8.999 13.150 7.825 1.00 42.50 276 SER A C 1
ATOM 2098 O O . SER A 1 276 ? 9.674 14.122 8.174 1.00 42.50 276 SER A O 1
ATOM 2100 N N . PHE A 1 277 ? 9.546 11.964 7.533 1.00 34.19 277 PHE A N 1
ATOM 2101 C CA . PHE A 1 277 ? 10.981 11.649 7.622 1.00 34.19 277 PHE A CA 1
ATOM 2102 C C . PHE A 1 277 ? 11.590 11.249 6.279 1.00 34.19 277 PHE A C 1
ATOM 2104 O O . PHE A 1 277 ? 10.923 10.506 5.526 1.00 34.19 277 PHE A O 1
#

Sequence (277 aa):
MSASELSAGDRLLGHDGCWVPLDGIEIGDSWSVVYNLRVAEDHTYFVGCDEWGFSLWAHNQSCGDFINELEQAGTITKQRAAAMLADPAFQKLYDEFIALRGPNAAAELLGNPALAGGSRGDLASMLRRGMQEVDPTIKTDMLRNAPGAAHGGEGLPGLTPGGVWLDKATGSVGRVPQEVASQLRGRSFTDWRNFRQEFWKAVGAVPELLAQFKPDNQARILAGKPPTAPKAGHLGNRRGFELDHMDPLDITGPRGVYDLDNIMVAPAKVNLSFESF